Protein AF-A0A384KDN2-F1 (afdb_monomer_lite)

Secondary structure (DSSP, 8-state):
--------------------------TT---HHHHHHHHHHHHHHHHHHHHHTT-------GGGSGGGGG-PPPEEEEETTT--EEEEESS-TTSS-B-TTT--EEE-TTTS-EEE--EEEEEEEEEE-GGG-EEEEEEEE-TTT--EEEEES-SSTT---EEE-TTSEESSGGGSHHHHHHT-

Foldseek 3Di:
DDDDDDDDDDDDDDDDDDDDDDPDDDPPDDDPVNVVVVVVVVVVVVVVVVVVPPDPPDPDDPCNDPCVVVDQDWFWWAFQAQLHTFKIWSDDLVPADADPQQRWRKAQPVVTDMDGDWDWAPDWDWDQGPPRDIAIWTFIAHPPPRHTQFTFRDPDPPGRTTTGHPSGTDRGSCNHPVNVVVVD

Sequence (184 aa):
MDERDQATVVGGTTSFTREEQPEERNKNEVTLLEIKRKVQNEKEAQKDDHKQRKFKIINYTSKDSLVSKVEKDFFLYFCFLCGYNCLISETDVADLPRRTTDGSIIFPFKKIVHKKFHKTKKEHILIRRKEDALEVQFRILCKECGVPIGYVNSLDQDNAFIYYYSYSFVRSQTKSRLFKDISL

Organism: Plasmodium knowlesi (strain H) (NCBI:txid5851)

pLDDT: mean 78.89, std 20.11, range [29.44, 97.31]

InterPro domains:
  IPR029704 STEEP-like [PTHR46355] (52-178)
  IPR057965 STEEP1 domain [PF25809] (70-176)

Structure (mmCIF, N/CA/C/O backbone):
data_AF-A0A384KDN2-F1
#
_entry.id   AF-A0A384KDN2-F1
#
loop_
_atom_site.group_PDB
_atom_site.id
_atom_site.type_symbol
_atom_site.label_atom_id
_atom_site.label_alt_id
_atom_site.label_comp_id
_atom_site.label_asym_id
_atom_site.label_entity_id
_atom_site.label_seq_id
_atom_site.pdbx_PDB_ins_code
_atom_site.Cartn_x
_atom_site.Cartn_y
_atom_site.Cartn_z
_atom_site.occupancy
_atom_site.B_iso_or_equiv
_atom_site.auth_seq_id
_atom_site.auth_comp_id
_atom_site.auth_asym_id
_atom_site.auth_atom_id
_atom_site.pdbx_PDB_model_num
ATOM 1 N N . MET A 1 1 ? 97.135 46.830 -45.486 1.00 38.12 1 MET A N 1
ATOM 2 C CA . MET A 1 1 ? 98.458 46.284 -45.817 1.00 38.12 1 MET A CA 1
ATOM 3 C C . MET A 1 1 ? 98.192 44.922 -46.434 1.00 38.12 1 MET A C 1
ATOM 5 O O . MET A 1 1 ? 97.759 44.042 -45.712 1.00 38.12 1 MET A O 1
ATOM 9 N N . ASP A 1 2 ? 98.206 44.711 -47.740 1.00 36.94 2 ASP A N 1
ATOM 10 C CA . ASP A 1 2 ? 98.669 45.549 -48.839 1.00 36.94 2 ASP A CA 1
ATOM 11 C C . ASP A 1 2 ? 97.872 45.242 -50.104 1.00 36.94 2 ASP A C 1
ATOM 13 O O . ASP A 1 2 ? 97.223 44.202 -50.231 1.00 36.94 2 ASP A O 1
ATOM 17 N N . GLU A 1 3 ? 97.871 46.232 -50.989 1.00 34.00 3 GLU A N 1
ATOM 18 C CA . GLU A 1 3 ? 97.255 46.181 -52.299 1.00 34.00 3 GLU A CA 1
ATOM 19 C C . GLU A 1 3 ? 97.921 45.157 -53.223 1.00 34.00 3 GLU A C 1
ATOM 21 O O . GLU A 1 3 ? 99.105 44.855 -53.117 1.00 34.00 3 GLU A O 1
ATOM 26 N N . ARG A 1 4 ? 97.074 44.657 -54.130 1.00 34.31 4 ARG A N 1
ATOM 27 C CA . ARG A 1 4 ? 97.317 44.294 -55.532 1.00 34.31 4 ARG A CA 1
ATOM 28 C C . ARG A 1 4 ? 98.773 44.338 -56.008 1.00 34.31 4 ARG A C 1
ATOM 30 O O . ARG A 1 4 ? 99.394 45.386 -55.961 1.00 34.31 4 ARG A O 1
ATOM 37 N N . ASP A 1 5 ? 99.153 43.298 -56.748 1.00 36.25 5 ASP A N 1
ATOM 38 C CA . ASP A 1 5 ? 99.688 43.549 -58.084 1.00 36.25 5 ASP A CA 1
ATOM 39 C C . ASP A 1 5 ? 99.223 42.508 -59.105 1.00 36.25 5 ASP A C 1
ATOM 41 O O . ASP A 1 5 ? 99.192 41.299 -58.872 1.00 36.25 5 ASP A O 1
ATOM 45 N N . GLN A 1 6 ? 98.774 43.053 -60.232 1.00 38.91 6 GLN A N 1
ATOM 46 C CA . GLN A 1 6 ? 98.331 42.375 -61.440 1.00 38.91 6 GLN A CA 1
ATOM 47 C C . GLN A 1 6 ? 99.547 42.032 -62.301 1.00 38.91 6 GLN A C 1
ATOM 49 O O . GLN A 1 6 ? 100.425 42.871 -62.457 1.00 38.91 6 GLN A O 1
ATOM 54 N N . ALA A 1 7 ? 99.521 40.892 -62.994 1.00 35.72 7 ALA A N 1
ATOM 55 C CA . ALA A 1 7 ? 100.056 40.827 -64.355 1.00 35.72 7 ALA A CA 1
ATOM 56 C C . ALA A 1 7 ? 99.509 39.609 -65.114 1.00 35.72 7 ALA A C 1
ATOM 58 O O . ALA A 1 7 ? 99.845 38.457 -64.861 1.00 35.72 7 ALA A O 1
ATOM 59 N N . THR A 1 8 ? 98.650 39.933 -66.071 1.00 33.59 8 THR A N 1
ATOM 60 C CA . THR A 1 8 ? 98.191 39.173 -67.238 1.00 33.59 8 THR A CA 1
ATOM 61 C C . THR A 1 8 ? 99.305 38.512 -68.051 1.00 33.59 8 THR A C 1
ATOM 63 O O . THR A 1 8 ? 100.254 39.201 -68.410 1.00 33.59 8 THR A O 1
ATOM 66 N N . VAL A 1 9 ? 99.079 37.275 -68.525 1.00 35.34 9 VAL A N 1
ATOM 67 C CA . VAL A 1 9 ? 99.489 36.827 -69.874 1.00 35.34 9 VAL A CA 1
ATOM 68 C C . VAL A 1 9 ? 98.412 35.913 -70.481 1.00 35.34 9 VAL A C 1
ATOM 70 O O . VAL A 1 9 ? 97.798 35.088 -69.812 1.00 35.34 9 VAL A O 1
ATOM 73 N N . VAL A 1 10 ? 98.183 36.158 -71.767 1.00 34.22 10 VAL A N 1
ATOM 74 C CA . VAL A 1 10 ? 97.164 35.684 -72.708 1.00 34.22 10 VAL A CA 1
ATOM 75 C C . VAL A 1 10 ? 97.439 34.261 -73.216 1.00 34.22 10 VAL A C 1
ATOM 77 O O . VAL A 1 10 ? 98.596 33.890 -73.385 1.00 34.22 10 VAL A O 1
ATOM 80 N N . GLY A 1 11 ? 96.388 33.518 -73.590 1.00 29.75 11 GLY A N 1
ATOM 81 C CA . GLY A 1 11 ? 96.519 32.415 -74.554 1.00 29.75 11 GLY A CA 1
ATOM 82 C C . GLY A 1 11 ? 95.467 31.319 -74.423 1.00 29.75 11 GLY A C 1
ATOM 83 O O . GLY A 1 11 ? 95.708 30.304 -73.779 1.00 29.75 11 GLY A O 1
ATOM 84 N N . GLY A 1 12 ? 94.304 31.509 -75.050 1.00 29.44 12 GLY A N 1
ATOM 85 C CA . GLY A 1 12 ? 93.277 30.475 -75.166 1.00 29.44 12 GLY A CA 1
ATOM 86 C C . GLY A 1 12 ? 93.702 29.339 -76.099 1.00 29.44 12 GLY A C 1
ATOM 87 O O . GLY A 1 12 ? 94.188 29.579 -77.201 1.00 29.44 12 GLY A O 1
ATOM 88 N N . THR A 1 13 ? 93.456 28.102 -75.672 1.00 31.47 13 THR A N 1
ATOM 89 C CA . THR A 1 13 ? 93.309 26.936 -76.551 1.00 31.47 13 THR A CA 1
ATOM 90 C C . THR A 1 13 ? 92.041 26.184 -76.160 1.00 31.47 13 THR A C 1
ATOM 92 O O . THR A 1 13 ? 91.756 25.929 -74.994 1.00 31.47 13 THR A O 1
ATOM 95 N N . THR A 1 14 ? 91.236 25.933 -77.182 1.00 34.34 14 THR A N 1
ATOM 96 C CA . THR A 1 14 ? 89.903 25.336 -77.193 1.00 34.34 14 THR A CA 1
ATOM 97 C C . THR A 1 14 ? 89.920 23.865 -76.777 1.00 34.34 14 THR A C 1
ATOM 99 O O . THR A 1 14 ? 90.594 23.059 -77.419 1.00 34.34 14 THR A O 1
ATOM 102 N N . SER A 1 15 ? 89.107 23.489 -75.789 1.00 37.78 15 SER A N 1
ATOM 103 C CA . SER A 1 15 ? 88.783 22.094 -75.473 1.00 37.78 15 SER A CA 1
ATOM 104 C C . SER A 1 15 ? 87.280 21.837 -75.623 1.00 37.78 15 SER A C 1
ATOM 106 O O . SER A 1 15 ? 86.454 22.272 -74.829 1.00 37.78 15 SER A O 1
ATOM 108 N N . PHE A 1 16 ? 86.967 21.156 -76.727 1.00 34.53 16 PHE A N 1
ATOM 109 C CA . PHE A 1 16 ? 85.902 20.175 -76.939 1.00 34.53 16 PHE A CA 1
ATOM 110 C C . PHE A 1 16 ? 84.797 20.081 -75.873 1.00 34.53 16 PHE A C 1
ATOM 112 O O . PHE A 1 16 ? 84.967 19.466 -74.821 1.00 34.53 16 PHE A O 1
ATOM 119 N N . THR A 1 17 ? 83.611 20.572 -76.228 1.00 38.47 17 THR A N 1
ATOM 120 C CA . THR A 1 17 ? 82.343 20.166 -75.618 1.00 38.47 17 THR A CA 1
ATOM 121 C C . THR A 1 17 ? 82.054 18.711 -75.973 1.00 38.47 17 THR A C 1
ATOM 123 O O . THR A 1 17 ? 81.880 18.377 -77.146 1.00 38.47 17 THR A O 1
ATOM 126 N N . ARG A 1 18 ? 81.995 17.849 -74.958 1.00 41.44 18 ARG A N 1
ATOM 127 C CA . ARG A 1 18 ? 81.452 16.497 -75.066 1.00 41.44 18 ARG A CA 1
ATOM 128 C C . ARG A 1 18 ? 80.112 16.495 -74.339 1.00 41.44 18 ARG A C 1
ATOM 130 O O . ARG A 1 18 ? 80.059 16.681 -73.129 1.00 41.44 18 ARG A O 1
ATOM 137 N N . GLU A 1 19 ? 79.042 16.384 -75.114 1.00 44.50 19 GLU A N 1
ATOM 138 C CA . GLU A 1 19 ? 77.691 16.144 -74.619 1.00 44.50 19 GLU A CA 1
ATOM 139 C C . GLU A 1 19 ? 77.668 14.770 -73.941 1.00 44.50 19 GLU A C 1
ATOM 141 O O . GLU A 1 19 ? 77.875 13.749 -74.599 1.00 44.50 19 GLU A O 1
ATOM 146 N N . GLU A 1 20 ? 77.441 14.739 -72.630 1.00 43.06 20 GLU A N 1
ATOM 147 C CA . GLU A 1 20 ? 77.131 13.507 -71.907 1.00 43.06 20 GLU A CA 1
ATOM 148 C C . GLU A 1 20 ? 75.633 13.477 -71.595 1.00 43.06 20 GLU A C 1
ATOM 150 O O . GLU A 1 20 ? 75.063 14.373 -70.970 1.00 43.06 20 GLU A O 1
ATOM 155 N N . GLN A 1 21 ? 75.000 12.446 -72.146 1.00 36.47 21 GLN A N 1
ATOM 156 C CA . GLN A 1 21 ? 73.581 12.132 -72.081 1.00 36.47 21 GLN A CA 1
ATOM 157 C C . GLN A 1 21 ? 73.149 11.780 -70.643 1.00 36.47 21 GLN A C 1
ATOM 159 O O . GLN A 1 21 ? 73.960 11.288 -69.859 1.00 36.47 21 GLN A O 1
ATOM 164 N N . PRO A 1 22 ? 71.869 11.983 -70.280 1.00 40.56 22 PRO A N 1
ATOM 165 C CA . PRO A 1 22 ? 71.357 11.587 -68.975 1.00 40.56 22 PRO A CA 1
ATOM 166 C C . PRO A 1 22 ? 71.258 10.057 -68.898 1.00 40.56 22 PRO A C 1
ATOM 168 O O . PRO A 1 22 ? 70.410 9.458 -69.556 1.00 40.56 22 PRO A O 1
ATOM 171 N N . GLU A 1 23 ? 72.108 9.424 -68.087 1.00 47.28 23 GLU A N 1
ATOM 172 C CA . GLU A 1 23 ? 71.977 7.998 -67.778 1.00 47.28 23 GLU A CA 1
ATOM 173 C C . GLU A 1 23 ? 70.649 7.731 -67.052 1.00 47.28 23 GLU A C 1
ATOM 175 O O . GLU A 1 23 ? 70.345 8.296 -65.993 1.00 47.28 23 GLU A O 1
ATOM 180 N N . GLU A 1 24 ? 69.835 6.862 -67.650 1.00 50.97 24 GLU A N 1
ATOM 181 C CA . GLU A 1 24 ? 68.593 6.348 -67.089 1.00 50.97 24 GLU A CA 1
ATOM 182 C C . GLU A 1 24 ? 68.863 5.675 -65.736 1.00 50.97 24 GLU A C 1
ATOM 184 O O . GLU A 1 24 ? 69.413 4.577 -65.654 1.00 50.97 24 GLU A O 1
ATOM 189 N N . ARG A 1 25 ? 68.439 6.317 -64.640 1.00 51.22 25 ARG A N 1
ATOM 190 C CA . ARG A 1 25 ? 68.452 5.693 -63.311 1.00 51.22 25 ARG A CA 1
ATOM 191 C C . ARG A 1 25 ? 67.535 4.474 -63.315 1.00 51.22 25 ARG A C 1
ATOM 193 O O . ARG A 1 25 ? 66.309 4.597 -63.363 1.00 51.22 25 ARG A O 1
ATOM 200 N N . ASN A 1 26 ? 68.153 3.304 -63.235 1.00 50.91 26 ASN A N 1
ATOM 201 C CA . ASN A 1 26 ? 67.494 2.017 -63.104 1.00 50.91 26 ASN A CA 1
ATOM 202 C C . ASN A 1 26 ? 66.564 2.046 -61.873 1.00 50.91 26 ASN A C 1
ATOM 204 O O . ASN A 1 26 ? 67.007 2.270 -60.748 1.00 50.91 26 ASN A O 1
ATOM 208 N N . LYS A 1 27 ? 65.253 1.867 -62.076 1.00 55.47 27 LYS A N 1
ATOM 209 C CA . LYS A 1 27 ? 64.190 2.135 -61.079 1.00 55.47 27 LYS A CA 1
ATOM 210 C C . LYS A 1 27 ? 64.169 1.186 -59.864 1.00 55.47 27 LYS A C 1
ATOM 212 O O . LYS A 1 27 ? 63.233 1.252 -59.073 1.00 55.47 27 LYS A O 1
ATOM 217 N N . ASN A 1 28 ? 65.178 0.330 -59.696 1.00 58.69 28 ASN A N 1
ATOM 218 C CA . ASN A 1 28 ? 65.167 -0.778 -58.736 1.00 58.69 28 ASN A CA 1
ATOM 219 C C . ASN A 1 28 ? 66.346 -0.804 -57.746 1.00 58.69 28 ASN A C 1
ATOM 221 O O . ASN A 1 28 ? 66.426 -1.729 -56.938 1.00 58.69 28 ASN A O 1
ATOM 225 N N . GLU A 1 29 ? 67.236 0.188 -57.743 1.00 60.84 29 GLU A N 1
ATOM 226 C CA . GLU A 1 29 ? 68.312 0.258 -56.746 1.00 60.84 29 GLU A CA 1
ATOM 227 C C . GLU A 1 29 ? 67.851 1.023 -55.501 1.00 60.84 29 GLU A C 1
ATOM 229 O O . GLU A 1 29 ? 68.047 2.227 -55.349 1.00 60.84 29 GLU A O 1
ATOM 234 N N . VAL A 1 30 ? 67.197 0.307 -54.587 1.00 68.19 30 VAL A N 1
ATOM 235 C CA . VAL A 1 30 ? 66.926 0.820 -53.239 1.00 68.19 30 VAL A CA 1
ATOM 236 C C . VAL A 1 30 ? 68.223 0.858 -52.436 1.00 68.19 30 VAL A C 1
ATOM 238 O O . VAL A 1 30 ? 68.881 -0.162 -52.230 1.00 68.19 30 VAL A O 1
ATOM 241 N N . THR A 1 31 ? 68.591 2.043 -51.954 1.00 79.69 31 THR A N 1
ATOM 242 C CA . THR A 1 31 ? 69.812 2.214 -51.160 1.00 79.69 31 THR A CA 1
ATOM 243 C C . THR A 1 31 ? 69.696 1.512 -49.801 1.00 79.69 31 THR A C 1
ATOM 245 O O . THR A 1 31 ? 68.623 1.439 -49.195 1.00 79.69 31 THR A O 1
ATOM 248 N N . LEU A 1 32 ? 70.819 1.021 -49.265 1.00 72.50 32 LEU A N 1
ATOM 249 C CA . LEU A 1 32 ? 70.865 0.344 -47.956 1.00 72.50 32 LEU A CA 1
ATOM 250 C C . LEU A 1 32 ? 70.311 1.213 -46.809 1.00 72.50 32 LEU A C 1
ATOM 252 O O . LEU A 1 32 ? 69.723 0.694 -45.857 1.00 72.50 32 LEU A O 1
ATOM 256 N N . LEU A 1 33 ? 70.461 2.538 -46.908 1.00 77.81 33 LEU A N 1
ATOM 257 C CA . LEU A 1 33 ? 69.883 3.496 -45.961 1.00 77.81 33 LEU A CA 1
ATOM 258 C C . LEU A 1 33 ? 68.352 3.523 -46.016 1.00 77.81 33 LEU A C 1
ATOM 260 O O . LEU A 1 33 ? 67.701 3.643 -44.978 1.00 77.81 33 LEU A O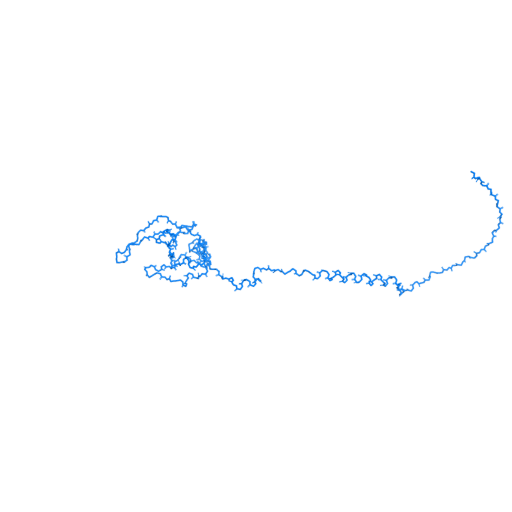 1
ATOM 264 N N . GLU A 1 34 ? 67.775 3.377 -47.202 1.00 81.75 34 GLU A N 1
ATOM 265 C CA .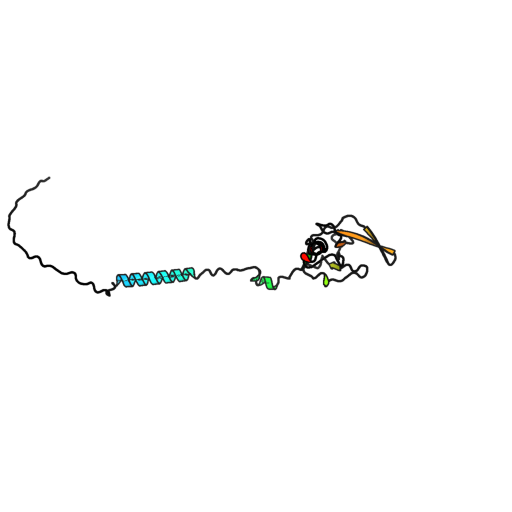 GLU A 1 34 ? 66.333 3.427 -47.423 1.00 81.75 34 GLU A CA 1
ATOM 266 C C . GLU A 1 34 ? 65.644 2.155 -46.927 1.00 81.75 34 GLU A C 1
ATOM 268 O O . GLU A 1 34 ? 64.626 2.230 -46.237 1.00 81.75 34 GLU A O 1
ATOM 273 N N . ILE A 1 35 ? 66.275 0.995 -47.140 1.00 85.50 35 ILE A N 1
ATOM 274 C CA . ILE A 1 35 ? 65.847 -0.283 -46.552 1.00 85.50 35 ILE A CA 1
ATOM 275 C C . ILE A 1 35 ? 65.877 -0.197 -45.021 1.00 85.50 35 ILE A C 1
ATOM 277 O O . ILE A 1 35 ? 64.904 -0.554 -44.356 1.00 85.50 35 ILE A O 1
ATOM 281 N N . LYS A 1 36 ? 66.962 0.333 -44.440 1.00 86.50 36 LYS A N 1
ATOM 282 C CA . LYS A 1 36 ? 67.091 0.467 -42.983 1.00 86.50 36 LYS A CA 1
ATOM 283 C C . LYS A 1 36 ? 66.042 1.414 -42.398 1.00 86.50 36 LYS A C 1
ATOM 285 O O . LYS A 1 36 ? 65.447 1.092 -41.371 1.00 86.50 36 LYS A O 1
ATOM 290 N N . ARG A 1 37 ? 65.772 2.543 -43.063 1.00 87.38 37 ARG A N 1
ATOM 291 C CA . ARG A 1 37 ? 64.730 3.499 -42.658 1.00 87.38 37 ARG A CA 1
ATOM 292 C C . ARG A 1 37 ? 63.335 2.885 -42.749 1.00 87.38 37 ARG A C 1
ATOM 294 O O . ARG A 1 37 ? 62.535 3.068 -41.837 1.00 87.38 37 ARG A O 1
ATOM 301 N N . LYS A 1 38 ? 63.054 2.117 -43.802 1.00 86.00 38 LYS A N 1
ATOM 302 C CA . LYS A 1 38 ? 61.770 1.431 -43.970 1.00 86.00 38 LYS A CA 1
ATOM 303 C C . LYS A 1 38 ? 61.541 0.382 -42.879 1.00 86.00 38 LYS A C 1
ATOM 305 O O . LYS A 1 38 ? 60.497 0.401 -42.238 1.00 86.00 38 LYS A O 1
ATOM 310 N N . VAL A 1 39 ? 62.549 -0.438 -42.578 1.00 89.50 39 VAL A N 1
ATOM 311 C CA . VAL A 1 39 ? 62.491 -1.431 -41.490 1.00 89.50 39 VAL A CA 1
ATOM 312 C C . VAL A 1 39 ? 62.339 -0.766 -40.117 1.00 89.50 39 VAL A C 1
ATOM 314 O O . VAL A 1 39 ? 61.621 -1.278 -39.258 1.00 89.50 39 VAL A O 1
ATOM 317 N N . GLN A 1 40 ? 63.004 0.370 -39.888 1.00 85.25 40 GLN A N 1
ATOM 318 C CA . GLN A 1 40 ? 62.861 1.147 -38.654 1.00 85.25 40 GLN A CA 1
ATOM 319 C C . GLN A 1 40 ? 61.422 1.668 -38.499 1.00 85.25 40 GLN A C 1
ATOM 321 O O . GLN A 1 40 ? 60.798 1.433 -37.465 1.00 85.25 40 GLN A O 1
ATOM 326 N N . ASN A 1 41 ? 60.875 2.284 -39.551 1.00 83.38 41 ASN A N 1
ATOM 327 C CA . ASN A 1 41 ? 59.511 2.808 -39.568 1.00 83.38 41 ASN A CA 1
ATOM 328 C C . ASN A 1 41 ? 58.464 1.698 -39.391 1.00 83.38 41 ASN A C 1
ATOM 330 O O . ASN A 1 41 ? 57.509 1.871 -38.640 1.00 83.38 41 ASN A O 1
ATOM 334 N N . GLU A 1 42 ? 58.645 0.542 -40.033 1.00 81.50 42 GLU A N 1
ATOM 335 C CA . GLU A 1 42 ? 57.752 -0.613 -39.881 1.00 81.50 42 GLU A CA 1
ATOM 336 C C . GLU A 1 42 ? 57.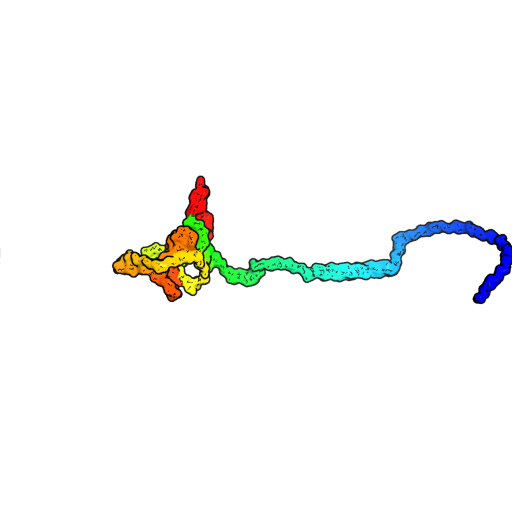776 -1.164 -38.446 1.00 81.50 42 GLU A C 1
ATOM 338 O O . GLU A 1 42 ? 56.727 -1.481 -37.886 1.00 81.50 42 GLU A O 1
ATOM 343 N N . LYS A 1 43 ? 58.951 -1.215 -37.802 1.00 80.88 43 LYS A N 1
ATOM 344 C CA . LYS A 1 43 ? 59.079 -1.624 -36.391 1.00 80.88 43 LYS A CA 1
ATOM 345 C C . LYS A 1 43 ? 58.447 -0.624 -35.424 1.00 80.88 43 LYS A C 1
ATOM 347 O O . LYS A 1 43 ? 57.895 -1.038 -34.405 1.00 80.88 43 LYS A O 1
ATOM 352 N N . GLU A 1 44 ? 58.549 0.673 -35.695 1.00 78.38 44 GLU A N 1
ATOM 353 C CA . GLU A 1 44 ? 57.915 1.716 -34.881 1.00 78.38 44 GLU A CA 1
ATOM 354 C C . GLU A 1 44 ? 56.389 1.703 -35.052 1.00 78.38 44 GLU A C 1
ATOM 356 O O . GLU A 1 44 ? 55.673 1.690 -34.051 1.00 78.38 44 GLU A O 1
ATOM 361 N N . ALA A 1 45 ? 55.891 1.534 -36.282 1.00 75.50 45 ALA A N 1
ATOM 362 C CA . ALA A 1 45 ? 54.465 1.371 -36.566 1.00 75.50 45 ALA A CA 1
ATOM 363 C C . ALA A 1 45 ? 53.869 0.122 -35.888 1.00 75.50 45 ALA A C 1
ATOM 365 O O . ALA A 1 45 ? 52.792 0.189 -35.297 1.00 75.50 45 ALA A O 1
ATOM 366 N N . GLN A 1 46 ? 54.591 -1.006 -35.891 1.00 70.00 46 GLN A N 1
ATOM 367 C CA . GLN A 1 46 ? 54.174 -2.215 -35.169 1.00 70.00 46 GLN A CA 1
ATOM 368 C C . GLN A 1 46 ? 54.111 -2.001 -33.651 1.00 70.00 46 GLN A C 1
ATOM 370 O O . GLN A 1 46 ? 53.211 -2.525 -32.994 1.00 70.00 46 GLN A O 1
ATOM 375 N N . LYS A 1 47 ? 55.041 -1.228 -33.072 1.00 69.88 47 LYS A N 1
ATOM 376 C CA . LYS A 1 47 ? 55.019 -0.893 -31.638 1.00 69.88 47 LYS A CA 1
ATOM 377 C C . LYS A 1 47 ? 53.842 0.011 -31.280 1.00 69.88 47 LYS A C 1
ATOM 379 O O . LYS A 1 47 ? 53.270 -0.170 -30.206 1.00 69.88 47 LYS A O 1
ATOM 384 N N . ASP A 1 48 ? 53.478 0.954 -32.143 1.00 63.25 48 ASP A N 1
ATOM 385 C CA . ASP A 1 48 ? 52.342 1.844 -31.902 1.00 63.25 48 ASP A CA 1
ATOM 386 C C . ASP A 1 48 ? 50.996 1.127 -32.064 1.00 63.25 48 ASP A C 1
ATOM 388 O O . ASP A 1 48 ? 50.123 1.299 -31.212 1.00 63.25 48 ASP A O 1
ATOM 392 N N . ASP A 1 49 ? 50.862 0.212 -33.029 1.00 61.00 49 ASP A N 1
ATOM 393 C CA . ASP A 1 49 ? 49.686 -0.664 -33.133 1.00 61.00 49 ASP A CA 1
ATOM 394 C C . ASP A 1 49 ? 49.539 -1.556 -31.880 1.00 61.00 49 ASP A C 1
ATOM 396 O O . ASP A 1 49 ? 48.456 -1.714 -31.311 1.00 61.00 49 ASP A O 1
ATOM 400 N N . HIS A 1 50 ? 50.656 -2.057 -31.340 1.00 60.66 50 HIS A N 1
ATOM 401 C CA . HIS A 1 50 ? 50.653 -2.849 -30.107 1.00 60.66 50 HIS A CA 1
ATOM 402 C C . HIS A 1 50 ? 50.312 -2.036 -28.840 1.00 60.66 50 HIS A C 1
ATOM 404 O O . HIS A 1 50 ? 49.813 -2.611 -27.866 1.00 60.66 50 HIS A O 1
ATOM 410 N N . LYS A 1 51 ? 50.562 -0.715 -28.836 1.00 62.00 51 LYS A N 1
ATOM 411 C CA . LYS A 1 51 ? 50.131 0.209 -27.767 1.00 62.00 51 LYS A CA 1
ATOM 412 C C . LYS A 1 51 ? 48.646 0.558 -27.889 1.00 62.00 51 LYS A C 1
ATOM 414 O O . LYS A 1 51 ? 47.967 0.628 -26.867 1.00 62.00 51 LYS A O 1
ATOM 419 N N . GLN A 1 52 ? 48.130 0.727 -29.109 1.00 60.22 52 GLN A N 1
ATOM 420 C CA . GLN A 1 52 ? 46.713 1.028 -29.350 1.00 60.22 52 GLN A CA 1
ATOM 421 C C . GLN A 1 52 ? 45.789 -0.143 -28.973 1.00 60.22 52 GLN A C 1
ATOM 423 O O . GLN A 1 52 ? 44.672 0.073 -28.508 1.00 60.22 52 GLN A O 1
ATOM 428 N N . ARG A 1 53 ? 46.271 -1.392 -29.041 1.00 61.03 53 ARG A N 1
ATOM 429 C CA . ARG A 1 53 ? 45.515 -2.599 -28.642 1.00 61.03 53 ARG A CA 1
ATOM 430 C C . ARG A 1 53 ? 45.263 -2.758 -27.131 1.00 61.03 53 ARG A C 1
ATOM 432 O O . ARG A 1 53 ? 44.740 -3.794 -26.721 1.00 61.03 53 ARG A O 1
ATOM 439 N N . LYS A 1 54 ? 45.626 -1.791 -26.278 1.00 64.94 54 LYS A N 1
ATOM 440 C CA . LYS A 1 54 ? 45.679 -1.993 -24.817 1.00 64.94 54 LYS A CA 1
ATOM 441 C C . LYS A 1 54 ? 44.635 -1.280 -23.958 1.00 64.94 54 LYS A C 1
ATOM 443 O O . LYS A 1 54 ? 44.795 -1.274 -22.744 1.00 64.94 54 LYS A O 1
ATOM 448 N N . PHE A 1 55 ? 43.530 -0.801 -24.527 1.00 62.31 55 PHE A N 1
ATOM 449 C CA . PHE A 1 55 ? 42.331 -0.492 -23.736 1.00 62.31 55 PHE A CA 1
ATOM 450 C C . PHE A 1 55 ? 41.078 -0.975 -24.462 1.00 62.31 55 PHE A C 1
ATOM 452 O O . PHE A 1 55 ? 40.432 -0.239 -25.202 1.00 62.31 55 PHE A O 1
ATOM 459 N N . LYS A 1 56 ? 40.712 -2.242 -24.239 1.00 69.94 56 LYS A N 1
ATOM 460 C CA . LYS A 1 56 ? 39.355 -2.703 -24.532 1.00 69.94 56 LYS A CA 1
ATOM 461 C C . LYS A 1 56 ? 38.447 -2.059 -23.488 1.00 69.94 56 LYS A C 1
ATOM 463 O O . LYS A 1 56 ? 38.353 -2.563 -22.373 1.00 69.94 56 LYS A O 1
ATOM 468 N N . ILE A 1 57 ? 37.837 -0.923 -23.821 1.00 73.50 57 ILE A N 1
ATOM 469 C CA . ILE A 1 57 ? 36.799 -0.323 -22.980 1.00 73.50 57 ILE A CA 1
ATOM 470 C C . ILE A 1 57 ? 35.620 -1.294 -23.005 1.00 73.50 57 ILE A C 1
ATOM 472 O O . ILE A 1 57 ? 34.913 -1.426 -24.002 1.00 73.50 57 ILE A O 1
ATOM 476 N N . ILE A 1 58 ? 35.482 -2.055 -21.926 1.00 72.56 58 ILE A N 1
ATOM 477 C CA . ILE A 1 58 ? 34.351 -2.945 -21.710 1.00 72.56 58 ILE A CA 1
ATOM 478 C C . ILE A 1 58 ? 33.261 -2.071 -21.096 1.00 72.56 58 ILE A C 1
ATOM 480 O O . ILE A 1 58 ? 33.494 -1.450 -20.059 1.00 72.56 58 ILE A O 1
ATOM 484 N N . ASN A 1 59 ? 32.093 -1.998 -21.734 1.00 75.44 59 ASN A N 1
ATOM 485 C CA . ASN A 1 59 ? 30.927 -1.335 -21.156 1.00 75.44 59 ASN A CA 1
ATOM 486 C C . ASN A 1 59 ? 30.412 -2.187 -19.995 1.00 75.44 59 ASN A C 1
ATOM 488 O O . ASN A 1 59 ? 29.495 -2.975 -20.173 1.00 75.44 59 ASN A O 1
ATOM 492 N N . TYR A 1 60 ? 31.048 -2.071 -18.833 1.00 75.62 60 TYR A N 1
ATOM 493 C CA . TYR A 1 60 ? 30.622 -2.759 -17.627 1.00 75.62 60 TYR A CA 1
ATOM 494 C C . TYR A 1 60 ? 29.402 -2.033 -17.065 1.00 75.62 60 TYR A C 1
ATOM 496 O O . TYR A 1 60 ? 29.519 -0.968 -16.455 1.00 75.62 60 TYR A O 1
ATOM 504 N N . THR A 1 61 ? 28.217 -2.580 -17.325 1.00 76.44 61 THR A N 1
ATOM 505 C CA . THR A 1 61 ? 26.982 -2.123 -16.684 1.00 76.44 61 THR A CA 1
ATOM 506 C C . THR A 1 61 ? 26.729 -2.934 -15.415 1.00 76.44 61 THR A C 1
ATOM 508 O O . THR A 1 61 ? 27.279 -4.020 -15.241 1.00 76.44 61 THR A O 1
ATOM 511 N N . SER A 1 62 ? 25.888 -2.426 -14.511 1.00 68.12 62 SER A N 1
ATOM 512 C CA . SER A 1 62 ? 25.488 -3.142 -13.294 1.00 68.12 62 SER A CA 1
ATOM 513 C C . SER A 1 62 ? 25.029 -4.571 -13.596 1.00 68.12 62 SER A C 1
ATOM 515 O O . SER A 1 62 ? 25.437 -5.477 -12.882 1.00 68.12 62 SER A O 1
ATOM 517 N N . LYS A 1 63 ? 24.332 -4.801 -14.720 1.00 68.00 63 LYS A N 1
ATOM 518 C CA . LYS A 1 63 ? 23.907 -6.141 -15.174 1.00 68.00 63 LYS A CA 1
ATOM 519 C C . LYS A 1 63 ? 25.049 -7.142 -15.409 1.00 68.00 63 LYS A C 1
ATOM 521 O O . LYS A 1 63 ? 24.815 -8.340 -15.285 1.00 68.00 63 LYS A O 1
ATOM 526 N N . ASP A 1 64 ? 26.250 -6.674 -15.753 1.00 69.25 64 ASP A N 1
ATOM 527 C CA . ASP A 1 64 ? 27.419 -7.529 -16.019 1.00 69.25 64 ASP A CA 1
ATOM 528 C C . ASP A 1 64 ? 28.187 -7.881 -14.740 1.00 69.25 64 ASP A C 1
ATOM 530 O O . ASP A 1 64 ? 29.150 -8.655 -14.764 1.00 69.25 64 ASP A O 1
ATOM 534 N N . SER A 1 65 ? 27.776 -7.313 -13.606 1.00 70.81 65 SER A N 1
ATOM 535 C CA . SER A 1 65 ? 28.408 -7.596 -12.334 1.00 70.81 65 SER A CA 1
ATOM 536 C C . SER A 1 65 ? 28.029 -8.984 -11.829 1.00 70.81 65 SER A C 1
ATOM 538 O O . SER A 1 65 ? 26.866 -9.381 -11.807 1.00 70.81 65 SER A O 1
ATOM 540 N N . LEU A 1 66 ? 29.019 -9.738 -11.346 1.00 65.56 66 LEU A N 1
ATOM 541 C CA . LEU A 1 66 ? 28.769 -11.003 -10.641 1.00 65.56 66 LEU A CA 1
ATOM 542 C C . LEU A 1 66 ? 27.921 -10.798 -9.368 1.00 65.56 66 LEU A C 1
ATOM 544 O O . LEU A 1 66 ? 27.331 -11.752 -8.866 1.00 65.56 66 LEU A O 1
ATOM 548 N N . VAL A 1 67 ? 27.831 -9.551 -8.893 1.00 59.25 67 VAL A N 1
ATOM 549 C CA . VAL A 1 67 ? 26.959 -9.100 -7.802 1.00 59.25 67 VAL A CA 1
ATOM 550 C C . VAL A 1 67 ? 25.478 -9.160 -8.204 1.00 59.25 67 VAL A C 1
ATOM 552 O O . VAL A 1 67 ? 24.656 -9.540 -7.373 1.00 59.25 67 VAL A O 1
ATOM 555 N N . SER A 1 68 ? 25.128 -8.924 -9.475 1.00 54.34 68 SER A N 1
ATOM 556 C CA . SER A 1 68 ? 23.737 -9.001 -9.955 1.00 54.34 68 SER A CA 1
ATOM 557 C C . SER A 1 68 ? 23.109 -10.389 -9.869 1.00 54.34 68 SER A C 1
ATOM 559 O O . SER A 1 68 ? 21.891 -10.498 -9.822 1.00 54.34 68 SER A O 1
ATOM 561 N N . LYS A 1 69 ? 23.894 -11.470 -9.752 1.00 55.16 69 LYS A N 1
ATOM 562 C CA . LYS A 1 69 ? 23.329 -12.809 -9.479 1.00 55.16 69 LYS A CA 1
ATOM 563 C C . LYS A 1 69 ? 22.703 -12.929 -8.081 1.00 55.16 69 LYS A C 1
ATOM 565 O O . LYS A 1 69 ? 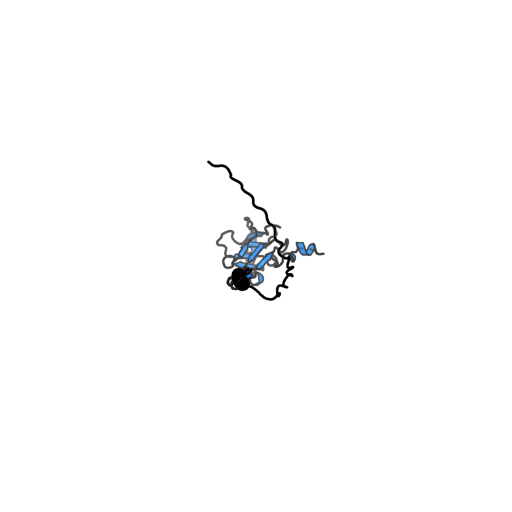21.988 -13.892 -7.825 1.00 55.16 69 LYS A O 1
ATOM 570 N N . VAL A 1 70 ? 22.984 -11.978 -7.188 1.00 60.53 70 VAL A N 1
ATOM 571 C CA . VAL A 1 70 ? 22.447 -11.899 -5.819 1.00 60.53 70 VAL A CA 1
ATOM 572 C C . VAL A 1 70 ? 21.422 -10.762 -5.684 1.00 60.53 70 VAL A C 1
ATOM 574 O O . VAL A 1 70 ? 20.767 -10.641 -4.649 1.00 60.53 70 VAL A O 1
ATOM 577 N N . GLU A 1 71 ? 21.246 -9.930 -6.716 1.00 64.62 71 GLU A N 1
ATOM 578 C CA . GLU A 1 71 ? 20.244 -8.866 -6.705 1.00 64.62 71 GLU A CA 1
ATOM 579 C C . GLU A 1 71 ? 18.849 -9.495 -6.731 1.00 64.62 71 GLU A C 1
ATOM 581 O O . GLU A 1 71 ? 18.416 -10.084 -7.718 1.00 64.62 71 GLU A O 1
ATOM 586 N N . LYS A 1 72 ? 18.154 -9.414 -5.594 1.00 71.00 72 LYS A N 1
ATOM 587 C CA . LYS A 1 72 ? 16.757 -9.823 -5.497 1.00 71.00 72 LYS A CA 1
ATOM 588 C C . LYS A 1 72 ? 15.893 -8.795 -6.213 1.00 71.00 72 LYS A C 1
ATOM 590 O O . LYS A 1 72 ? 15.975 -7.600 -5.919 1.00 71.00 72 LYS A O 1
ATOM 595 N N . ASP A 1 73 ? 15.052 -9.273 -7.119 1.00 83.19 73 ASP A N 1
ATOM 596 C CA . ASP A 1 73 ? 14.078 -8.431 -7.797 1.00 83.19 73 ASP A CA 1
ATOM 597 C C . ASP A 1 73 ? 13.092 -7.841 -6.786 1.00 83.19 73 ASP A C 1
ATOM 599 O O . ASP A 1 73 ? 12.521 -8.539 -5.948 1.00 83.19 73 ASP A O 1
ATOM 603 N N . PHE A 1 74 ? 12.877 -6.529 -6.876 1.00 91.50 74 PHE A N 1
ATOM 604 C CA . PHE A 1 74 ? 11.881 -5.842 -6.069 1.00 91.50 74 PHE A CA 1
ATOM 605 C C . PHE A 1 74 ? 10.568 -5.706 -6.830 1.00 91.50 74 PHE A C 1
ATOM 607 O O . PHE A 1 74 ? 10.508 -5.331 -8.003 1.00 91.50 74 PHE A O 1
ATOM 614 N N . PHE A 1 75 ? 9.479 -5.913 -6.112 1.00 94.50 75 PHE A N 1
ATOM 615 C CA . PHE A 1 75 ? 8.134 -5.703 -6.595 1.00 94.50 75 PHE A CA 1
ATOM 616 C C . PHE A 1 75 ? 7.684 -4.268 -6.339 1.00 94.50 75 PHE A C 1
ATOM 618 O O . PHE A 1 75 ? 7.633 -3.796 -5.202 1.00 94.50 75 PHE A O 1
ATOM 625 N N . LEU A 1 76 ? 7.332 -3.571 -7.421 1.00 95.81 76 LEU A N 1
ATOM 626 C CA . LEU A 1 76 ? 6.726 -2.246 -7.371 1.00 95.81 76 LEU A CA 1
ATOM 627 C C . LEU A 1 76 ? 5.200 -2.363 -7.323 1.00 95.81 76 LEU A C 1
ATOM 629 O O . LEU A 1 76 ? 4.596 -3.121 -8.090 1.00 95.81 76 LEU A O 1
ATOM 633 N N . TYR A 1 77 ? 4.595 -1.570 -6.442 1.00 96.94 77 TYR A N 1
ATOM 634 C CA . TYR A 1 77 ? 3.155 -1.494 -6.244 1.00 96.94 77 TYR A CA 1
ATOM 635 C C . TYR A 1 77 ? 2.665 -0.052 -6.329 1.00 96.94 77 TYR A C 1
ATOM 637 O O . TYR A 1 77 ? 3.103 0.843 -5.597 1.00 96.94 77 TYR A O 1
ATOM 645 N N . PHE A 1 78 ? 1.688 0.149 -7.203 1.00 97.19 78 PHE A N 1
ATOM 646 C CA . PHE A 1 78 ? 1.051 1.431 -7.448 1.00 97.19 78 PHE A CA 1
ATOM 647 C C . PHE A 1 78 ? -0.339 1.469 -6.819 1.00 97.19 78 PHE A C 1
ATOM 649 O O . PHE A 1 78 ? -1.001 0.442 -6.686 1.00 97.19 78 PHE A O 1
ATOM 656 N N . CYS A 1 79 ? -0.794 2.660 -6.449 1.00 97.00 79 CYS A N 1
ATOM 657 C CA . CYS A 1 79 ? -2.144 2.904 -5.965 1.00 97.00 79 CYS A CA 1
ATOM 658 C C . CYS A 1 79 ? -3.173 2.462 -7.009 1.00 97.00 79 CYS A C 1
ATOM 660 O O . CYS A 1 79 ? -3.094 2.866 -8.171 1.00 97.00 79 CYS A O 1
ATOM 662 N N . PHE A 1 80 ? -4.177 1.696 -6.584 1.00 96.00 80 PHE A N 1
ATOM 663 C CA . PHE A 1 80 ? -5.232 1.216 -7.479 1.00 96.00 80 PHE A CA 1
ATOM 664 C C . PHE A 1 80 ? -6.053 2.335 -8.127 1.00 96.00 80 PHE A C 1
ATOM 666 O O . PHE A 1 80 ? -6.636 2.111 -9.183 1.00 96.00 80 PHE A O 1
ATOM 673 N N . LEU A 1 81 ? -6.127 3.513 -7.498 1.00 95.44 81 LEU A N 1
ATOM 674 C CA . LEU A 1 81 ? -6.917 4.637 -7.988 1.00 95.44 81 LEU A CA 1
ATOM 675 C C . LEU A 1 81 ? -6.085 5.531 -8.910 1.00 95.44 81 LEU A C 1
ATOM 677 O O . LEU A 1 81 ? -6.336 5.549 -10.107 1.00 95.44 81 LEU A O 1
ATOM 681 N N . CYS A 1 82 ? -5.076 6.227 -8.375 1.00 95.06 82 CYS A N 1
ATOM 682 C CA . CYS A 1 82 ? -4.307 7.233 -9.121 1.00 95.06 82 CYS A CA 1
ATOM 683 C C . CYS A 1 82 ? -3.018 6.715 -9.780 1.00 95.06 82 CYS A C 1
ATOM 685 O O . CYS A 1 82 ? -2.373 7.449 -10.518 1.00 95.06 82 CYS A O 1
ATOM 687 N N . GLY A 1 83 ? -2.586 5.482 -9.494 1.00 95.00 83 GLY A N 1
ATOM 688 C CA . GLY A 1 83 ? -1.336 4.934 -10.033 1.00 95.00 83 GLY A CA 1
ATOM 689 C C . GLY A 1 83 ? -0.046 5.473 -9.396 1.00 95.00 83 GLY A C 1
ATOM 690 O O . GLY A 1 83 ? 1.033 5.202 -9.908 1.00 95.00 83 GLY A O 1
ATOM 691 N N . TYR A 1 84 ? -0.107 6.204 -8.279 1.00 96.56 84 TYR A N 1
ATOM 692 C CA . TYR A 1 84 ? 1.096 6.629 -7.549 1.00 96.56 84 TYR A CA 1
ATOM 693 C C . TYR A 1 84 ? 1.836 5.446 -6.909 1.00 96.56 84 TYR A C 1
ATOM 695 O O . TYR A 1 84 ? 1.195 4.573 -6.323 1.00 96.56 84 TYR A O 1
ATOM 703 N N . ASN A 1 85 ? 3.171 5.427 -6.948 1.00 96.50 85 ASN A N 1
ATOM 704 C CA . ASN A 1 85 ? 3.966 4.386 -6.287 1.00 96.50 85 ASN A CA 1
ATOM 705 C C . ASN A 1 85 ? 3.765 4.452 -4.765 1.00 96.50 85 ASN A C 1
ATOM 707 O O . ASN A 1 85 ? 4.060 5.467 -4.144 1.00 96.50 85 ASN A O 1
ATOM 711 N N . CYS A 1 86 ? 3.245 3.382 -4.168 1.00 96.25 86 CYS A N 1
ATOM 712 C CA . CYS A 1 86 ? 2.907 3.348 -2.745 1.00 96.25 86 CYS A CA 1
ATOM 713 C C . CYS A 1 86 ? 3.806 2.411 -1.932 1.00 96.25 86 CYS A C 1
ATOM 715 O O . CYS A 1 86 ? 4.036 2.671 -0.745 1.00 96.25 86 CYS A O 1
ATOM 717 N N . LEU A 1 87 ? 4.306 1.339 -2.547 1.00 96.44 87 LEU A N 1
ATOM 718 C CA . LEU A 1 87 ? 5.106 0.318 -1.883 1.00 96.44 87 LEU A CA 1
ATOM 719 C C . LEU A 1 87 ? 6.098 -0.300 -2.872 1.00 96.44 87 LEU A C 1
ATOM 721 O O . LEU A 1 87 ? 5.742 -0.667 -3.989 1.00 96.44 87 LEU A O 1
ATOM 725 N N . ILE A 1 88 ? 7.337 -0.454 -2.421 1.00 96.12 88 ILE A N 1
ATOM 726 C CA . ILE A 1 88 ? 8.338 -1.319 -3.042 1.00 96.12 88 ILE A CA 1
ATOM 727 C C . ILE A 1 88 ? 8.671 -2.396 -2.018 1.00 96.12 88 ILE A C 1
ATOM 729 O O . ILE A 1 88 ? 8.937 -2.064 -0.861 1.00 96.12 88 ILE A O 1
ATOM 733 N N . SER A 1 89 ? 8.632 -3.663 -2.410 1.00 95.00 89 SER A N 1
ATOM 734 C CA . SER A 1 89 ? 8.879 -4.786 -1.505 1.00 95.00 89 SER A CA 1
ATOM 735 C C . SER A 1 89 ? 9.675 -5.886 -2.186 1.00 95.00 89 SER A C 1
ATOM 737 O O . SER A 1 89 ? 9.532 -6.102 -3.380 1.00 95.00 89 SER A O 1
ATOM 739 N N . GLU A 1 90 ? 10.514 -6.574 -1.422 1.00 93.19 90 GLU A N 1
ATOM 740 C CA . GLU A 1 90 ? 11.235 -7.770 -1.871 1.00 93.19 90 GLU A CA 1
ATOM 741 C C . GLU A 1 90 ? 10.307 -8.982 -2.093 1.00 93.19 90 GLU A C 1
ATOM 743 O O . GLU A 1 90 ? 10.616 -9.865 -2.882 1.00 93.19 90 GLU A O 1
ATOM 748 N N . THR A 1 91 ? 9.161 -9.042 -1.409 1.00 92.62 91 THR A N 1
ATOM 749 C CA . THR A 1 91 ? 8.226 -10.181 -1.462 1.00 92.62 91 THR A CA 1
ATOM 750 C C . THR A 1 91 ? 6.932 -9.786 -2.159 1.00 92.62 91 THR A C 1
ATOM 752 O O . THR A 1 91 ? 6.471 -8.651 -1.998 1.00 92.62 91 THR A O 1
ATOM 755 N N . ASP A 1 92 ? 6.330 -10.708 -2.921 1.00 93.50 92 ASP A N 1
ATOM 756 C CA . ASP A 1 92 ? 5.043 -10.424 -3.544 1.00 93.50 92 ASP A CA 1
ATOM 757 C C . ASP A 1 92 ? 3.953 -10.360 -2.467 1.00 93.50 92 ASP A C 1
ATOM 759 O O . ASP A 1 92 ? 3.748 -11.277 -1.675 1.00 93.50 92 ASP A O 1
ATOM 763 N N . VAL A 1 93 ? 3.229 -9.248 -2.445 1.00 92.69 93 VAL A N 1
ATOM 764 C CA . VAL A 1 93 ? 2.085 -9.000 -1.570 1.00 92.69 93 VAL A CA 1
ATOM 765 C C . VAL A 1 93 ? 0.962 -10.028 -1.799 1.00 92.69 93 VAL A C 1
ATOM 767 O O . VAL A 1 93 ? 0.155 -10.249 -0.899 1.00 92.69 93 VAL A O 1
ATOM 770 N N . ALA A 1 94 ? 0.903 -10.676 -2.968 1.00 91.00 94 ALA A N 1
ATOM 771 C CA . ALA A 1 94 ? -0.043 -11.758 -3.242 1.00 91.00 94 ALA A CA 1
ATOM 772 C C . ALA A 1 94 ? 0.224 -13.033 -2.420 1.00 91.00 94 ALA A C 1
ATOM 774 O O . ALA A 1 94 ? -0.741 -13.704 -2.048 1.00 91.00 94 ALA A O 1
ATOM 775 N N . ASP A 1 95 ? 1.490 -13.313 -2.096 1.00 92.88 95 ASP A N 1
ATOM 776 C CA . ASP A 1 95 ? 1.923 -14.516 -1.368 1.00 92.88 95 ASP A CA 1
ATOM 777 C C . ASP A 1 95 ? 1.829 -14.349 0.156 1.00 92.88 95 ASP A C 1
ATOM 779 O O . ASP A 1 95 ? 2.001 -15.296 0.926 1.00 92.88 95 ASP A O 1
ATOM 783 N N . LEU A 1 96 ? 1.561 -13.126 0.616 1.00 94.62 96 LEU A N 1
ATOM 784 C CA . LEU A 1 96 ? 1.456 -12.817 2.033 1.00 94.62 96 LEU A CA 1
ATOM 785 C C . LEU A 1 96 ? 0.135 -13.318 2.633 1.00 94.62 96 LEU A C 1
ATOM 787 O O . LEU A 1 96 ? -0.911 -13.309 1.972 1.00 94.62 96 LEU A O 1
ATOM 791 N N . PRO A 1 97 ? 0.146 -13.699 3.925 1.00 95.62 97 PRO A N 1
ATOM 792 C CA . PRO A 1 97 ? -1.058 -14.150 4.599 1.00 95.62 97 PRO A CA 1
ATOM 793 C C . PRO A 1 97 ? -2.112 -13.042 4.635 1.00 95.62 97 PRO A C 1
ATOM 795 O O . PRO A 1 97 ? -1.814 -11.853 4.781 1.00 95.62 97 PRO A O 1
ATOM 798 N N . ARG A 1 98 ? -3.376 -13.447 4.535 1.00 95.75 98 ARG A N 1
ATOM 799 C CA . ARG A 1 98 ? -4.529 -12.551 4.623 1.00 95.75 98 ARG A CA 1
ATOM 800 C C . ARG A 1 98 ? -5.238 -12.751 5.947 1.00 95.75 98 ARG A C 1
ATOM 802 O O . ARG A 1 98 ? -5.411 -13.872 6.419 1.00 95.75 98 ARG A O 1
ATOM 809 N N . ARG A 1 99 ? -5.670 -11.649 6.543 1.00 92.44 99 ARG A N 1
ATOM 810 C CA . ARG A 1 99 ? -6.433 -11.647 7.783 1.00 92.44 99 ARG A CA 1
ATOM 811 C C . ARG A 1 99 ? -7.846 -12.165 7.518 1.00 92.44 99 ARG A C 1
ATOM 813 O O . ARG A 1 99 ? -8.521 -11.707 6.600 1.00 92.44 99 ARG A O 1
ATOM 820 N N . THR A 1 100 ? -8.316 -13.084 8.354 1.00 89.69 100 THR A N 1
ATOM 821 C CA . THR A 1 100 ? -9.632 -13.735 8.216 1.00 89.69 100 THR A CA 1
ATOM 822 C C . THR A 1 100 ? -10.813 -12.787 8.431 1.00 89.69 100 THR A C 1
ATOM 824 O O . THR A 1 100 ? -11.886 -13.006 7.880 1.00 89.69 100 THR A O 1
ATOM 827 N N . THR A 1 101 ? -10.635 -11.722 9.215 1.00 87.50 101 THR A N 1
ATOM 828 C CA . THR A 1 101 ? -11.726 -10.815 9.603 1.00 87.50 101 THR A CA 1
ATOM 829 C C .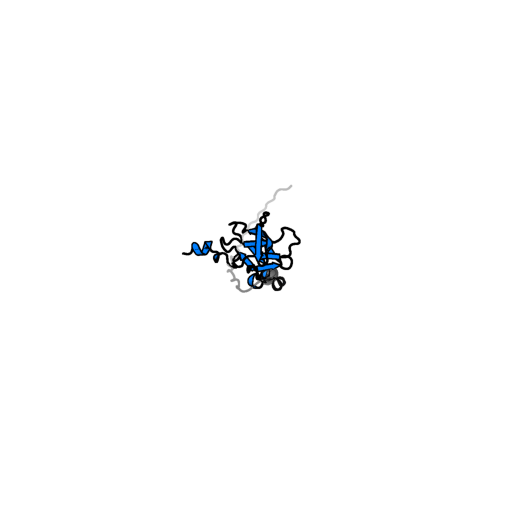 THR A 1 101 ? -12.197 -9.890 8.485 1.00 87.50 101 THR A C 1
ATOM 831 O O . THR A 1 101 ? -13.375 -9.555 8.428 1.00 87.50 101 THR A O 1
ATOM 834 N N . ASP A 1 102 ? -11.279 -9.412 7.646 1.00 88.69 102 ASP A N 1
ATOM 835 C CA . ASP A 1 102 ? -11.531 -8.370 6.641 1.00 88.69 102 ASP A CA 1
ATOM 836 C C . ASP A 1 102 ? -10.806 -8.616 5.308 1.00 88.69 102 ASP A C 1
ATOM 838 O O . ASP A 1 102 ? -10.906 -7.799 4.396 1.00 88.69 102 ASP A O 1
ATOM 842 N N . GLY A 1 103 ? -10.067 -9.722 5.175 1.00 91.94 103 GLY A N 1
ATOM 843 C CA . GLY A 1 103 ? -9.320 -10.055 3.961 1.00 91.94 103 GLY A CA 1
ATOM 844 C C . GLY A 1 103 ? -8.112 -9.152 3.700 1.00 91.94 103 GLY A C 1
ATOM 845 O O . GLY A 1 103 ? -7.534 -9.213 2.608 1.00 91.94 103 GLY A O 1
ATOM 846 N N . SER A 1 104 ? -7.732 -8.317 4.674 1.00 95.44 104 SER A N 1
ATOM 847 C CA . SER A 1 104 ? -6.570 -7.438 4.573 1.00 95.44 104 SER A CA 1
ATOM 848 C C . SER A 1 104 ? -5.284 -8.258 4.524 1.00 95.44 104 SER A C 1
ATOM 850 O O . SER A 1 104 ? -5.119 -9.244 5.238 1.00 95.44 104 SER A O 1
ATOM 852 N N . ILE A 1 105 ? -4.361 -7.842 3.673 1.00 96.75 105 ILE A N 1
ATOM 853 C CA . ILE A 1 105 ? -3.059 -8.462 3.482 1.00 96.75 105 ILE A CA 1
ATOM 854 C C . ILE A 1 105 ? -2.163 -8.062 4.648 1.00 96.75 105 ILE A C 1
ATOM 856 O O . ILE A 1 105 ? -1.988 -6.872 4.925 1.00 96.75 105 ILE A O 1
ATOM 860 N N . ILE A 1 106 ? -1.614 -9.057 5.338 1.00 96.25 106 ILE A N 1
ATOM 861 C CA . ILE A 1 106 ? -0.761 -8.868 6.506 1.00 96.25 106 ILE A CA 1
ATOM 862 C C . ILE A 1 106 ? 0.671 -8.683 6.012 1.00 96.25 106 ILE A C 1
ATOM 864 O O . ILE A 1 106 ? 1.311 -9.623 5.549 1.00 96.25 106 ILE A O 1
ATOM 868 N N . PHE A 1 107 ? 1.181 -7.461 6.122 1.00 95.88 107 PHE A N 1
ATOM 869 C CA . PHE A 1 107 ? 2.517 -7.092 5.677 1.00 95.88 107 PHE A CA 1
ATOM 870 C C . PHE A 1 107 ? 3.489 -6.988 6.867 1.00 95.88 107 PHE A C 1
ATOM 872 O O . PHE A 1 107 ? 3.427 -6.011 7.627 1.00 95.88 107 PHE A O 1
ATOM 879 N N . PRO A 1 108 ? 4.397 -7.968 7.060 1.00 94.12 108 PRO A N 1
ATOM 880 C CA . PRO A 1 108 ? 5.364 -7.970 8.156 1.00 94.12 108 PRO A CA 1
ATOM 881 C C . PRO A 1 108 ? 6.560 -7.068 7.833 1.00 94.12 108 PRO A C 1
ATOM 883 O O . PRO A 1 108 ? 7.638 -7.525 7.449 1.00 94.12 108 PRO A O 1
ATOM 886 N N . PHE A 1 109 ? 6.381 -5.760 8.009 1.00 90.19 109 PHE A N 1
ATOM 887 C CA . PHE A 1 109 ? 7.357 -4.761 7.568 1.00 90.19 109 PHE A CA 1
ATOM 888 C C . PHE A 1 109 ? 8.726 -4.869 8.264 1.00 90.19 109 PHE A C 1
ATOM 890 O O . PHE A 1 109 ? 9.719 -4.409 7.716 1.00 90.19 109 PHE A O 1
ATOM 897 N N . LYS A 1 110 ? 8.810 -5.485 9.451 1.00 90.00 110 LYS A N 1
ATOM 898 C CA . LYS A 1 110 ? 10.091 -5.722 10.145 1.00 90.00 110 LYS A CA 1
ATOM 899 C C . LYS A 1 110 ? 10.911 -6.870 9.547 1.00 90.00 110 LYS A C 1
ATOM 901 O O . LYS A 1 110 ? 12.118 -6.908 9.746 1.00 90.00 110 LYS A O 1
ATOM 906 N N . LYS A 1 111 ? 10.265 -7.816 8.855 1.00 91.44 111 LYS A N 1
ATOM 907 C CA . LYS A 1 111 ? 10.914 -9.019 8.303 1.00 91.44 111 LYS A CA 1
ATOM 908 C C . LYS A 1 111 ? 11.288 -8.876 6.828 1.00 91.44 111 LYS A C 1
ATOM 910 O O . LYS A 1 111 ? 12.163 -9.592 6.362 1.00 91.44 111 LYS A O 1
ATOM 915 N N . ILE A 1 112 ? 10.605 -7.991 6.105 1.00 91.62 112 ILE A N 1
ATOM 916 C CA . ILE A 1 112 ? 10.738 -7.832 4.654 1.00 91.62 112 ILE A CA 1
ATOM 917 C C . ILE A 1 112 ? 11.464 -6.523 4.348 1.00 91.62 112 ILE A C 1
ATOM 919 O O . ILE A 1 112 ? 11.100 -5.473 4.887 1.00 91.62 112 ILE A O 1
ATOM 923 N N . VAL A 1 113 ? 12.441 -6.550 3.436 1.00 92.75 113 VAL A N 1
ATOM 924 C CA . VAL A 1 113 ? 13.059 -5.323 2.919 1.00 92.75 113 VAL A CA 1
ATOM 925 C C . VAL A 1 113 ? 12.050 -4.590 2.039 1.00 92.75 113 VAL A C 1
ATOM 927 O O . VAL A 1 113 ? 11.472 -5.147 1.101 1.00 92.75 113 VAL A O 1
ATOM 930 N N . HIS A 1 114 ? 11.783 -3.330 2.370 1.00 94.06 114 HIS A N 1
ATOM 931 C CA . HIS A 1 114 ? 10.714 -2.579 1.729 1.00 94.06 114 HIS A CA 1
ATOM 932 C C . HIS A 1 114 ? 10.926 -1.065 1.820 1.00 94.06 114 HIS A C 1
ATOM 934 O O . HIS A 1 114 ? 11.638 -0.559 2.688 1.00 94.06 114 HIS A O 1
ATOM 940 N N . LYS A 1 115 ? 10.246 -0.326 0.940 1.00 95.19 115 LYS A N 1
ATOM 941 C CA . LYS A 1 115 ? 10.177 1.137 0.953 1.00 95.19 115 LYS A CA 1
ATOM 942 C C . LYS A 1 115 ? 8.727 1.588 0.813 1.00 95.19 115 LYS A C 1
ATOM 944 O O . LYS A 1 115 ? 8.025 1.185 -0.112 1.00 95.19 115 LYS A O 1
ATOM 949 N N . LYS A 1 116 ? 8.276 2.422 1.752 1.00 94.38 116 LYS A N 1
ATOM 950 C CA . LYS A 1 116 ? 6.892 2.912 1.857 1.00 94.38 116 LYS A CA 1
ATOM 951 C C . LYS A 1 116 ? 6.815 4.352 1.367 1.00 94.38 116 LYS A C 1
ATOM 953 O O . LYS A 1 116 ? 7.622 5.176 1.783 1.00 94.38 116 LYS A O 1
ATOM 958 N N . PHE A 1 117 ? 5.813 4.659 0.549 1.00 95.56 117 PHE A N 1
ATOM 959 C CA . PHE A 1 117 ? 5.562 6.014 0.031 1.00 95.56 117 PHE A CA 1
ATOM 960 C C . PHE A 1 117 ? 4.186 6.563 0.426 1.00 95.56 117 PHE A C 1
ATOM 962 O O . PHE A 1 117 ? 3.739 7.591 -0.079 1.00 95.56 117 PHE A O 1
ATOM 969 N N . HIS A 1 118 ? 3.497 5.874 1.329 1.00 95.12 118 HIS A N 1
ATOM 970 C CA . HIS A 1 118 ? 2.184 6.250 1.839 1.00 95.12 118 HIS A CA 1
ATOM 971 C C . HIS A 1 118 ? 2.282 7.065 3.135 1.00 95.12 118 HIS A C 1
ATOM 973 O O . HIS A 1 118 ? 3.349 7.180 3.738 1.00 95.12 118 HIS A O 1
ATOM 979 N N . LYS A 1 119 ? 1.163 7.678 3.533 1.00 95.25 119 LYS A N 1
ATOM 980 C CA . LYS A 1 119 ? 1.046 8.491 4.750 1.00 95.25 119 LYS A CA 1
ATOM 981 C C . LYS A 1 119 ? 0.134 7.785 5.748 1.00 95.25 119 LYS A C 1
ATOM 983 O O . LYS A 1 119 ? -0.967 7.376 5.386 1.00 95.25 119 LYS A O 1
ATOM 988 N N . THR A 1 120 ? 0.543 7.713 7.009 1.00 95.12 120 THR A N 1
ATOM 989 C CA . THR A 1 120 ? -0.317 7.228 8.098 1.00 95.12 120 THR A CA 1
ATOM 990 C C . THR A 1 120 ? -1.010 8.409 8.768 1.00 95.12 120 THR A C 1
ATOM 992 O O . THR A 1 120 ? -0.355 9.377 9.159 1.00 95.12 120 THR A O 1
ATOM 995 N N . LYS A 1 121 ? -2.337 8.348 8.899 1.00 94.94 121 LYS A N 1
ATOM 996 C CA . LYS A 1 121 ? -3.110 9.316 9.683 1.00 94.94 121 LYS A CA 1
ATOM 997 C C . LYS A 1 121 ? -2.850 9.104 11.173 1.00 94.94 121 LYS A C 1
ATOM 999 O O . LYS A 1 121 ? -2.821 7.970 11.638 1.00 94.94 121 LYS A O 1
ATOM 1004 N N . LYS A 1 122 ? -2.676 10.206 11.909 1.00 92.75 122 LYS A N 1
ATOM 1005 C CA . LYS A 1 122 ? -2.482 10.185 13.369 1.00 92.75 122 LYS A CA 1
ATOM 1006 C C . LYS A 1 122 ? -3.780 9.936 14.135 1.00 92.75 122 LYS A C 1
ATOM 1008 O O . LYS A 1 122 ? -3.746 9.431 15.248 1.00 92.75 122 LYS A O 1
ATOM 1013 N N . GLU A 1 123 ? -4.911 10.293 13.538 1.00 92.75 123 GLU A N 1
ATOM 1014 C CA . GLU A 1 123 ? -6.230 10.010 14.092 1.00 92.75 123 GLU A CA 1
ATOM 1015 C C . GLU A 1 123 ? -6.540 8.520 13.976 1.00 92.75 123 GLU A C 1
ATOM 1017 O O . GLU A 1 123 ? -6.311 7.901 12.927 1.00 92.75 123 GLU A O 1
ATOM 1022 N N . HIS A 1 124 ? -7.075 7.964 15.058 1.00 92.38 124 HIS A N 1
ATOM 1023 C CA . HIS A 1 124 ? -7.561 6.598 15.083 1.00 92.38 124 HIS A CA 1
ATOM 1024 C C . HIS A 1 124 ? -9.075 6.562 14.913 1.00 92.38 124 HIS A C 1
ATOM 1026 O O . HIS A 1 124 ? -9.792 7.510 15.226 1.00 92.38 124 HIS A O 1
ATOM 1032 N N . ILE A 1 125 ? -9.551 5.421 14.444 1.00 93.44 125 ILE A N 1
ATOM 1033 C CA . ILE A 1 125 ? -10.960 5.058 14.445 1.00 93.44 125 ILE A CA 1
ATOM 1034 C C . ILE A 1 125 ? -11.136 3.779 15.256 1.00 93.44 125 ILE A C 1
ATOM 1036 O O . ILE A 1 125 ? -10.231 2.943 15.320 1.00 93.44 125 ILE A O 1
ATOM 1040 N N . LEU A 1 126 ? -12.315 3.623 15.845 1.00 92.88 126 LEU A N 1
ATOM 1041 C CA . LEU A 1 126 ? -12.718 2.403 16.528 1.00 92.88 126 LEU A CA 1
ATOM 1042 C C . LEU A 1 126 ? -13.673 1.628 15.629 1.00 92.88 126 LEU A C 1
ATOM 1044 O O . LEU A 1 126 ? -14.672 2.169 15.156 1.00 92.88 126 LEU A O 1
ATOM 1048 N N . ILE A 1 127 ? -13.360 0.361 15.383 1.00 91.38 127 ILE A N 1
ATOM 1049 C CA . ILE A 1 127 ? -14.217 -0.549 14.629 1.00 91.38 127 ILE A CA 1
ATOM 1050 C C . ILE A 1 127 ? -14.715 -1.632 15.573 1.00 91.38 127 ILE A C 1
ATOM 1052 O O . ILE A 1 127 ? -13.921 -2.357 16.169 1.00 91.38 127 ILE A O 1
ATOM 1056 N N . ARG A 1 128 ? -16.037 -1.774 15.671 1.00 89.94 128 ARG A N 1
ATOM 1057 C CA . ARG A 1 128 ? -16.666 -2.902 16.360 1.00 89.94 128 ARG A CA 1
ATOM 1058 C C . ARG A 1 128 ? -16.603 -4.128 15.451 1.00 89.94 128 ARG A C 1
ATOM 1060 O O . ARG A 1 128 ? -17.089 -4.097 14.319 1.00 89.94 128 ARG A O 1
ATOM 1067 N N . ARG A 1 129 ? -15.951 -5.187 15.917 1.00 85.50 129 ARG A N 1
ATOM 1068 C CA . ARG A 1 129 ? -15.849 -6.482 15.236 1.00 85.50 129 ARG A CA 1
ATOM 1069 C C . ARG A 1 129 ? -16.862 -7.463 15.831 1.00 85.50 129 ARG A C 1
ATOM 1071 O O . ARG A 1 129 ? -17.654 -7.115 16.705 1.00 85.50 129 ARG A O 1
ATOM 1078 N N . LYS A 1 130 ? -16.873 -8.686 15.295 1.00 81.56 130 LYS A N 1
ATOM 1079 C CA . LYS A 1 130 ? -17.669 -9.788 15.852 1.00 81.56 130 LYS A CA 1
ATOM 1080 C C . LYS A 1 130 ? -17.234 -10.046 17.302 1.00 81.56 130 LYS A C 1
ATOM 1082 O O . LYS A 1 130 ? -16.095 -9.745 17.647 1.00 81.56 130 LYS A O 1
ATOM 1087 N N . GLU A 1 131 ? -18.149 -10.577 18.112 1.00 80.88 131 GLU A N 1
ATOM 1088 C CA . GLU A 1 131 ? -17.911 -10.902 19.535 1.00 80.88 131 GLU A CA 1
ATOM 1089 C C . GLU A 1 131 ? -17.645 -9.680 20.427 1.00 80.88 131 GLU A C 1
ATOM 1091 O O . GLU A 1 131 ? -16.978 -9.771 21.449 1.00 80.88 131 GLU A O 1
ATOM 1096 N N . ASP A 1 132 ? -18.176 -8.518 20.042 1.00 75.38 132 ASP A N 1
ATOM 1097 C CA . ASP A 1 132 ? -18.069 -7.269 20.805 1.00 75.38 132 ASP A CA 1
ATOM 1098 C C . ASP A 1 132 ? -16.639 -6.725 20.995 1.00 75.38 132 ASP A C 1
ATOM 1100 O O . ASP A 1 132 ? -16.395 -5.794 21.763 1.00 75.38 132 ASP A O 1
ATOM 1104 N N . ALA A 1 133 ? -15.682 -7.254 20.231 1.00 84.94 133 ALA A N 1
ATOM 1105 C CA . ALA A 1 133 ? -14.311 -6.771 20.224 1.00 84.94 133 ALA A CA 1
ATOM 1106 C C . ALA A 1 133 ? -14.203 -5.399 19.535 1.00 84.94 133 ALA A C 1
ATOM 1108 O O . ALA A 1 133 ? -14.652 -5.210 18.399 1.00 84.94 133 ALA A O 1
ATOM 1109 N N . LEU A 1 134 ? -13.551 -4.446 20.202 1.00 89.62 134 LEU A N 1
ATOM 1110 C CA . LEU A 1 134 ? -13.191 -3.146 19.636 1.00 89.62 134 LEU A CA 1
ATOM 1111 C C . LEU A 1 134 ? -11.776 -3.187 19.061 1.00 89.62 134 LEU A C 1
ATOM 1113 O O . LEU A 1 134 ? -10.827 -3.603 19.721 1.00 89.62 134 LEU A O 1
ATOM 1117 N N . GLU A 1 135 ? -11.630 -2.715 17.828 1.00 91.12 135 GLU A N 1
ATOM 1118 C CA . GLU A 1 135 ? -10.349 -2.617 17.141 1.00 91.12 135 GLU A CA 1
ATOM 1119 C C . GLU A 1 135 ? -9.997 -1.154 16.865 1.00 91.12 135 GLU A C 1
ATOM 1121 O O . GLU A 1 135 ? -10.739 -0.443 16.184 1.00 91.12 135 GLU A O 1
ATOM 1126 N N . VAL A 1 136 ? -8.835 -0.723 17.356 1.00 92.56 136 VAL A N 1
ATOM 1127 C CA . VAL A 1 136 ? -8.253 0.586 17.042 1.00 92.56 136 VAL A CA 1
ATOM 1128 C C . VAL A 1 136 ? -7.533 0.504 15.700 1.00 92.56 136 VAL A C 1
ATOM 1130 O O . VAL A 1 136 ? -6.708 -0.386 15.486 1.00 92.56 136 VAL A O 1
ATOM 1133 N N . GLN A 1 137 ? -7.818 1.439 14.795 1.00 94.75 137 GLN A N 1
ATOM 1134 C CA . GLN A 1 137 ? -7.152 1.515 13.497 1.00 94.75 137 GLN A CA 1
ATOM 1135 C C . GLN A 1 137 ? -6.700 2.934 13.171 1.00 94.75 137 GLN A C 1
ATOM 1137 O O . GLN A 1 137 ? -7.489 3.875 13.179 1.00 94.75 137 GLN A O 1
ATOM 1142 N N . PHE A 1 138 ? -5.444 3.070 12.766 1.00 95.62 138 PHE A N 1
ATOM 1143 C CA . PHE A 1 138 ? -4.887 4.278 12.169 1.00 95.62 138 PHE A CA 1
ATOM 1144 C C . PHE A 1 138 ? -4.817 4.080 10.658 1.00 95.62 138 PHE A C 1
ATOM 1146 O O . PHE A 1 138 ? -4.121 3.187 10.166 1.00 95.62 138 PHE A O 1
ATOM 1153 N N . ARG A 1 139 ? -5.572 4.881 9.901 1.00 95.94 139 ARG A N 1
ATOM 1154 C CA . ARG A 1 139 ? -5.693 4.709 8.446 1.00 95.94 139 ARG A CA 1
ATOM 1155 C C . ARG A 1 139 ? -4.391 5.067 7.734 1.00 95.94 139 ARG A C 1
ATOM 1157 O O . ARG A 1 139 ? -3.801 6.117 7.976 1.00 95.94 139 ARG A O 1
ATOM 1164 N N . ILE A 1 140 ? -4.002 4.235 6.777 1.00 96.69 140 ILE A N 1
ATOM 1165 C CA . ILE A 1 140 ? -2.940 4.522 5.818 1.00 96.69 140 ILE A CA 1
ATOM 1166 C C . ILE A 1 140 ? -3.575 5.004 4.522 1.00 96.69 140 ILE A C 1
ATOM 1168 O O . ILE A 1 140 ? -4.445 4.337 3.955 1.00 96.69 140 ILE A O 1
ATOM 1172 N N . LEU A 1 141 ? -3.109 6.152 4.043 1.00 97.31 141 LEU A N 1
ATOM 1173 C CA . LEU A 1 141 ? -3.591 6.806 2.839 1.00 97.31 141 LEU A CA 1
ATOM 1174 C C . LEU A 1 141 ? -2.507 6.875 1.766 1.00 97.31 141 LEU A C 1
ATOM 1176 O O . LEU A 1 141 ? -1.318 7.053 2.053 1.00 97.31 141 LEU A O 1
ATOM 1180 N N . CYS A 1 142 ? -2.935 6.810 0.509 1.00 97.31 142 CYS A N 1
ATOM 1181 C CA . CYS A 1 142 ? -2.091 7.189 -0.614 1.00 97.31 142 CYS A CA 1
ATOM 1182 C C . CYS A 1 142 ? -1.627 8.645 -0.450 1.00 97.31 142 CYS A C 1
ATOM 1184 O O . CYS A 1 142 ? -2.420 9.525 -0.115 1.00 97.31 142 CYS A O 1
ATOM 1186 N N . LYS A 1 143 ? -0.340 8.905 -0.699 1.00 96.00 143 LYS A N 1
ATOM 1187 C CA . LYS A 1 143 ? 0.260 10.230 -0.509 1.00 96.00 143 LYS A CA 1
ATOM 1188 C C . LYS A 1 143 ? -0.286 11.296 -1.465 1.00 96.00 143 LYS A C 1
ATOM 1190 O O . LYS A 1 143 ? -0.352 12.449 -1.039 1.00 96.00 143 LYS A O 1
ATOM 1195 N N . GLU A 1 144 ? -0.672 10.894 -2.677 1.00 95.62 144 GLU A N 1
ATOM 1196 C CA . GLU A 1 144 ? -1.170 11.786 -3.733 1.00 95.62 144 GLU A CA 1
ATOM 1197 C C . GLU A 1 144 ? -2.689 11.967 -3.671 1.00 95.62 144 GLU A C 1
ATOM 1199 O O . GLU A 1 144 ? -3.168 13.055 -3.387 1.00 95.62 144 GLU A O 1
ATOM 1204 N N . CYS A 1 145 ? -3.471 10.902 -3.883 1.00 95.38 145 CYS A N 1
ATOM 1205 C CA . CYS A 1 145 ? -4.936 11.016 -3.966 1.00 95.38 145 CYS A CA 1
ATOM 1206 C C . CYS A 1 145 ? -5.663 10.890 -2.619 1.00 95.38 145 CYS A C 1
ATOM 1208 O O . CYS A 1 145 ? -6.883 11.008 -2.570 1.00 95.38 145 CYS A O 1
ATOM 1210 N N . GLY A 1 146 ? -4.957 10.574 -1.528 1.00 95.50 146 GLY A N 1
ATOM 1211 C CA . GLY A 1 146 ? -5.564 10.436 -0.201 1.00 95.50 146 GLY A CA 1
ATOM 1212 C C . GLY A 1 146 ? -6.474 9.215 -0.015 1.00 95.50 146 GLY A C 1
ATOM 1213 O O . GLY A 1 146 ? -7.040 9.055 1.065 1.00 95.50 146 GLY A O 1
ATOM 1214 N N . VAL A 1 147 ? -6.609 8.335 -1.016 1.00 96.12 147 VAL A N 1
ATOM 1215 C CA . VAL A 1 147 ? -7.449 7.133 -0.905 1.00 96.12 147 VAL A CA 1
ATOM 1216 C C . VAL A 1 147 ? -6.922 6.205 0.199 1.00 96.12 147 VAL A C 1
ATOM 1218 O O . VAL A 1 147 ? -5.703 6.026 0.313 1.00 96.12 147 VAL A O 1
ATOM 1221 N N . PRO A 1 148 ? -7.795 5.603 1.025 1.00 96.06 148 PRO A N 1
ATOM 1222 C CA . PRO A 1 148 ? -7.367 4.660 2.046 1.00 96.06 148 PRO A CA 1
ATOM 1223 C C . PRO A 1 148 ? -6.887 3.350 1.414 1.00 96.06 148 PRO A C 1
ATOM 1225 O O . PRO A 1 148 ? -7.626 2.682 0.694 1.00 96.06 148 PRO A O 1
ATOM 1228 N N . ILE A 1 149 ? -5.644 2.982 1.723 1.00 97.12 149 ILE A N 1
ATOM 1229 C CA . ILE A 1 149 ? -4.966 1.782 1.209 1.00 97.12 149 ILE A CA 1
ATOM 1230 C C . ILE A 1 149 ? -4.664 0.755 2.309 1.00 97.12 149 ILE A C 1
ATOM 1232 O O . ILE A 1 149 ? -4.188 -0.343 2.033 1.00 97.12 149 ILE A O 1
ATOM 1236 N N . GLY A 1 150 ? -4.902 1.082 3.572 1.00 96.69 150 GLY A N 1
ATOM 1237 C CA . GLY A 1 150 ? -4.705 0.133 4.659 1.00 96.69 150 GLY A CA 1
ATOM 1238 C C . GLY A 1 150 ? -4.845 0.780 6.020 1.00 96.69 150 GLY A C 1
ATOM 1239 O O . GLY A 1 150 ? -5.396 1.879 6.147 1.00 96.69 150 GLY A O 1
ATOM 1240 N N . TYR A 1 151 ? -4.327 0.102 7.034 1.00 95.88 151 TYR A N 1
ATOM 1241 C CA . TYR A 1 151 ? -4.271 0.590 8.401 1.00 95.88 151 TYR A CA 1
ATOM 1242 C C . TYR A 1 151 ? -3.170 -0.094 9.219 1.00 95.88 151 TYR A C 1
ATOM 1244 O O . TYR A 1 151 ? -2.583 -1.102 8.819 1.00 95.88 151 TYR A O 1
ATOM 1252 N N . VAL A 1 152 ? -2.905 0.482 10.387 1.00 95.25 152 VAL A N 1
ATOM 1253 C CA . VAL A 1 152 ? -2.089 -0.090 11.463 1.00 95.25 152 VAL A CA 1
ATOM 1254 C C . VAL A 1 152 ? -2.848 -0.004 12.782 1.00 95.25 152 VAL A C 1
ATOM 1256 O O . VAL A 1 152 ? -3.695 0.871 12.945 1.00 95.25 152 VAL A O 1
ATOM 1259 N N . ASN A 1 153 ? -2.548 -0.899 13.721 1.00 92.00 153 ASN A N 1
ATOM 1260 C CA . ASN A 1 153 ? -3.238 -0.955 15.015 1.00 92.00 153 ASN A CA 1
ATOM 1261 C C . ASN A 1 153 ? -2.596 -0.037 16.061 1.00 92.00 153 ASN A C 1
ATOM 1263 O O . ASN A 1 153 ? -3.277 0.429 16.966 1.00 92.00 153 ASN A O 1
ATOM 1267 N N . SER A 1 154 ? -1.302 0.254 15.912 1.00 90.12 154 SER A N 1
ATOM 1268 C CA . SER A 1 154 ? -0.593 1.275 16.682 1.00 90.12 154 SER A CA 1
ATOM 1269 C C . SER A 1 154 ? 0.344 2.075 15.773 1.00 90.12 154 SER A C 1
ATOM 1271 O O . SER A 1 154 ? 0.813 1.564 14.746 1.00 90.12 154 SER A O 1
ATOM 1273 N N . LEU A 1 155 ? 0.594 3.330 16.157 1.00 89.25 155 LEU A N 1
ATOM 1274 C CA . LEU A 1 155 ? 1.622 4.201 15.580 1.00 89.25 155 LEU A CA 1
ATOM 1275 C C . LEU A 1 155 ? 3.020 3.916 16.146 1.00 89.25 155 LEU A C 1
ATOM 1277 O O . LEU A 1 155 ? 4.000 4.434 15.609 1.00 89.25 155 LEU A O 1
ATOM 1281 N N . ASP A 1 156 ? 3.114 3.106 17.201 1.00 84.81 156 ASP A N 1
ATOM 1282 C CA . ASP A 1 156 ? 4.385 2.737 17.812 1.00 84.81 156 ASP A CA 1
ATOM 1283 C C . ASP A 1 156 ? 5.271 1.992 16.813 1.00 84.81 156 ASP A C 1
ATOM 1285 O O . ASP A 1 156 ? 4.804 1.178 16.006 1.00 84.81 156 ASP A O 1
ATOM 1289 N N . GLN A 1 157 ? 6.582 2.216 16.907 1.00 72.75 157 GLN A N 1
ATOM 1290 C CA . GLN A 1 157 ? 7.556 1.489 16.086 1.00 72.75 157 GLN A CA 1
ATOM 1291 C C . GLN A 1 157 ? 7.600 -0.011 16.415 1.00 72.75 157 GLN A C 1
ATOM 1293 O O . GLN A 1 157 ? 8.111 -0.817 15.631 1.00 72.75 157 GLN A O 1
ATOM 1298 N N . ASP A 1 158 ? 7.018 -0.401 17.549 1.00 75.75 158 ASP A N 1
ATOM 1299 C CA . ASP A 1 158 ? 6.902 -1.790 17.965 1.00 75.75 158 ASP A CA 1
ATOM 1300 C C . ASP A 1 158 ? 5.855 -2.578 17.197 1.00 75.75 158 ASP A C 1
ATOM 1302 O O . ASP A 1 158 ? 5.982 -3.803 17.109 1.00 75.75 158 ASP A O 1
ATOM 1306 N N . ASN A 1 159 ? 4.912 -1.899 16.538 1.00 79.19 159 ASN A N 1
ATOM 1307 C CA . ASN A 1 159 ? 3.938 -2.568 15.699 1.00 79.19 159 ASN A CA 1
ATOM 1308 C C . ASN A 1 159 ? 4.663 -3.456 14.672 1.00 79.19 159 ASN A C 1
ATOM 1310 O O . ASN A 1 159 ? 5.621 -3.031 14.034 1.00 79.19 159 ASN A O 1
ATOM 1314 N N . ALA A 1 160 ? 4.270 -4.722 14.563 1.00 83.75 160 ALA A N 1
ATOM 1315 C CA . ALA A 1 160 ? 4.962 -5.692 13.715 1.00 83.75 160 ALA A CA 1
ATOM 1316 C C . ALA A 1 160 ? 4.381 -5.749 12.295 1.00 83.75 160 ALA A C 1
ATOM 1318 O O . ALA A 1 160 ? 5.062 -6.187 11.362 1.00 83.75 160 ALA A O 1
ATOM 1319 N N . PHE A 1 161 ? 3.132 -5.301 12.126 1.00 93.38 161 PHE A N 1
ATOM 1320 C CA . PHE A 1 161 ? 2.350 -5.548 10.921 1.00 93.38 161 PHE A CA 1
ATOM 1321 C C . PHE A 1 161 ? 1.674 -4.284 10.396 1.00 93.38 161 PHE A C 1
ATOM 1323 O O . PHE A 1 161 ? 1.193 -3.434 11.147 1.00 93.38 161 PHE A O 1
ATOM 1330 N N . ILE A 1 162 ? 1.610 -4.202 9.072 1.00 95.12 162 ILE A N 1
ATOM 1331 C CA . ILE A 1 162 ? 0.748 -3.276 8.344 1.00 95.12 162 ILE A CA 1
ATOM 1332 C C . ILE A 1 162 ? -0.335 -4.102 7.661 1.00 95.12 162 ILE A C 1
ATOM 1334 O O . ILE A 1 162 ? -0.035 -5.132 7.064 1.00 95.12 162 ILE A O 1
ATOM 1338 N N . TYR A 1 163 ? -1.580 -3.644 7.722 1.00 96.31 163 TYR A N 1
ATOM 1339 C CA . TYR A 1 163 ? -2.705 -4.315 7.082 1.00 96.31 163 TYR A CA 1
ATOM 1340 C C . TYR A 1 163 ? -3.117 -3.523 5.846 1.00 96.31 163 TYR A C 1
ATOM 1342 O O . TYR A 1 163 ? -3.693 -2.440 5.953 1.00 96.31 163 TYR A O 1
ATOM 1350 N N . TYR A 1 164 ? -2.798 -4.036 4.660 1.00 97.25 164 TYR A N 1
ATOM 1351 C CA . TYR A 1 164 ? -3.210 -3.424 3.396 1.00 97.25 164 TYR A CA 1
ATOM 1352 C C . TYR A 1 164 ? -4.525 -4.023 2.915 1.00 97.25 164 TYR A C 1
ATOM 1354 O O . TYR A 1 164 ? -4.709 -5.234 2.989 1.00 97.25 164 TYR A O 1
ATOM 1362 N N . TYR A 1 165 ? -5.440 -3.216 2.382 1.00 96.50 165 TYR A N 1
ATOM 1363 C CA . TYR A 1 165 ? -6.652 -3.783 1.786 1.00 96.50 165 TYR A CA 1
ATOM 1364 C C . TYR A 1 165 ? -6.334 -4.601 0.534 1.00 96.50 165 TYR A C 1
ATOM 1366 O O . TYR A 1 165 ? -5.349 -4.366 -0.168 1.00 96.50 165 TYR A O 1
ATOM 1374 N N . SER A 1 166 ? -7.220 -5.544 0.220 1.00 94.06 166 SER A N 1
ATOM 1375 C CA . SER A 1 166 ? -7.098 -6.416 -0.951 1.00 94.06 166 SER A CA 1
ATOM 1376 C C . SER A 1 166 ? -7.008 -5.649 -2.275 1.00 94.06 166 SER A C 1
ATOM 1378 O O . SER A 1 166 ? -6.348 -6.110 -3.201 1.00 94.06 166 SER A O 1
ATOM 1380 N N . TYR A 1 167 ? -7.645 -4.480 -2.353 1.00 93.19 167 TYR A N 1
ATOM 1381 C CA . TYR A 1 167 ? -7.705 -3.642 -3.547 1.00 93.19 167 TYR A CA 1
ATOM 1382 C C . TYR A 1 167 ? -6.635 -2.549 -3.590 1.00 93.19 167 TYR A C 1
ATOM 1384 O O . TYR A 1 167 ? -6.639 -1.755 -4.519 1.00 93.19 167 TYR A O 1
ATOM 1392 N N . SER A 1 168 ? -5.751 -2.443 -2.597 1.00 94.81 168 SER A N 1
ATOM 1393 C CA . SER A 1 168 ? -4.899 -1.258 -2.429 1.00 94.81 168 SER A CA 1
ATOM 1394 C C . SER A 1 168 ? -3.901 -1.028 -3.554 1.00 94.81 168 SER A C 1
ATOM 1396 O O . SER A 1 168 ? -3.576 0.124 -3.865 1.00 94.81 168 SER A O 1
ATOM 1398 N N . PHE A 1 169 ? -3.414 -2.114 -4.155 1.00 95.56 169 PHE A N 1
ATOM 1399 C CA . PHE A 1 169 ? -2.259 -2.083 -5.036 1.00 95.56 169 PHE A CA 1
ATOM 1400 C C . PHE A 1 169 ? -2.490 -2.751 -6.387 1.00 95.56 169 PHE A C 1
ATOM 1402 O O . PHE A 1 169 ? -3.203 -3.743 -6.506 1.00 95.56 169 PHE A O 1
ATOM 1409 N N . VAL A 1 170 ? -1.788 -2.235 -7.395 1.00 95.56 170 VAL A N 1
ATOM 1410 C CA . VAL A 1 170 ? -1.648 -2.827 -8.728 1.00 95.56 170 VAL A CA 1
ATOM 1411 C C . VAL A 1 170 ? -0.169 -2.897 -9.123 1.00 95.56 170 VAL A C 1
ATOM 1413 O O . VAL A 1 170 ? 0.625 -2.043 -8.732 1.00 95.56 170 VAL A O 1
ATOM 1416 N N . ARG A 1 171 ? 0.215 -3.913 -9.910 1.00 94.12 171 ARG A N 1
ATOM 1417 C CA . ARG A 1 171 ? 1.618 -4.154 -10.329 1.00 94.12 171 ARG A CA 1
ATOM 1418 C C . ARG A 1 171 ? 2.094 -3.248 -11.469 1.00 94.12 171 ARG A C 1
ATOM 1420 O O . ARG A 1 171 ? 3.289 -3.108 -11.681 1.00 94.12 171 ARG A O 1
ATOM 1427 N N . SER A 1 172 ? 1.165 -2.643 -12.207 1.00 93.31 172 SER A N 1
ATOM 1428 C CA . SER A 1 172 ? 1.458 -1.690 -13.281 1.00 93.31 172 SER A CA 1
ATOM 1429 C C . SER A 1 172 ? 0.661 -0.417 -13.059 1.00 93.31 172 SER A C 1
ATOM 1431 O O . SER A 1 172 ? -0.529 -0.492 -12.746 1.00 93.31 172 SER A O 1
ATOM 1433 N N . GLN A 1 173 ? 1.295 0.732 -13.281 1.00 93.38 173 GLN A N 1
ATOM 1434 C CA . GLN A 1 173 ? 0.660 2.041 -13.172 1.00 93.38 173 GLN A CA 1
ATOM 1435 C C . GLN A 1 173 ? -0.564 2.156 -14.089 1.00 93.38 173 GLN A C 1
ATOM 1437 O O . GLN A 1 173 ? -1.6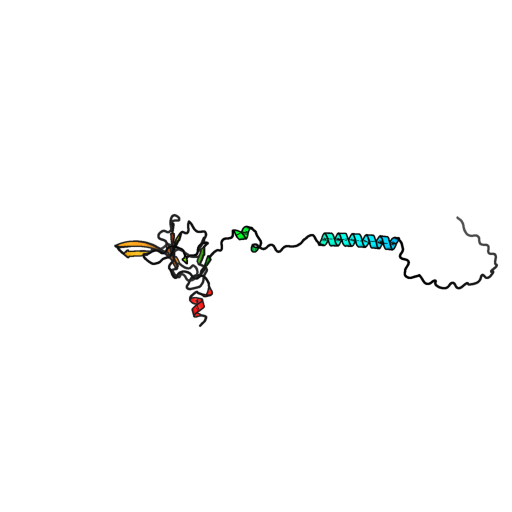15 2.598 -13.638 1.00 93.38 173 GLN A O 1
ATOM 1442 N N . THR A 1 174 ? -0.477 1.651 -15.324 1.00 91.75 174 THR A N 1
ATOM 1443 C CA . THR A 1 174 ? -1.568 1.688 -16.319 1.00 91.75 174 THR A CA 1
ATOM 1444 C C . THR A 1 174 ? -2.803 0.882 -15.922 1.00 91.75 174 THR A C 1
ATOM 1446 O O . THR A 1 174 ? -3.877 1.078 -16.478 1.00 91.75 174 THR A O 1
ATOM 1449 N N . LYS A 1 175 ? -2.680 -0.030 -14.948 1.00 91.38 175 LYS A N 1
ATOM 1450 C CA . LYS A 1 175 ? -3.809 -0.826 -14.447 1.00 91.38 175 LYS A CA 1
ATOM 1451 C C . LYS A 1 175 ? -4.621 -0.102 -13.368 1.00 91.38 175 LYS A C 1
ATOM 1453 O O . LYS A 1 175 ? -5.615 -0.676 -12.912 1.00 91.38 175 LYS A O 1
ATOM 1458 N N . SER A 1 176 ? -4.215 1.096 -12.939 1.00 93.06 176 SER A N 1
ATOM 1459 C CA . SER A 1 176 ? -5.010 1.892 -12.003 1.00 93.06 176 SER A CA 1
ATOM 1460 C C . SER A 1 176 ? -6.321 2.348 -12.655 1.00 93.06 176 SER A C 1
ATOM 1462 O O . SER A 1 176 ? -6.425 2.432 -13.880 1.00 93.06 176 SER A O 1
ATOM 1464 N N . ARG A 1 177 ? -7.346 2.609 -11.839 1.00 91.50 177 ARG A N 1
ATOM 1465 C CA . ARG A 1 177 ? -8.670 3.021 -12.324 1.00 91.50 177 ARG A CA 1
ATOM 1466 C C . ARG A 1 177 ? -8.599 4.301 -13.148 1.00 91.50 177 ARG A C 1
ATOM 1468 O O . ARG A 1 177 ? -9.146 4.327 -14.238 1.00 91.50 177 ARG A O 1
ATOM 1475 N N . LEU A 1 178 ? -7.831 5.290 -12.689 1.00 88.81 178 LEU A N 1
ATOM 1476 C CA . LEU A 1 178 ? -7.710 6.576 -13.373 1.00 88.81 178 LEU A CA 1
ATOM 1477 C C . LEU A 1 178 ? -7.232 6.425 -14.825 1.00 88.81 178 LEU A C 1
ATOM 1479 O O . LEU A 1 178 ? -7.766 7.088 -15.703 1.00 88.81 178 LEU A O 1
ATOM 1483 N N . PHE A 1 179 ? -6.277 5.533 -15.107 1.00 85.38 179 PHE A N 1
ATOM 1484 C CA . PHE A 1 179 ? -5.810 5.319 -16.485 1.00 85.38 179 PHE A CA 1
ATOM 1485 C C . PHE A 1 179 ? -6.754 4.451 -17.323 1.00 85.38 179 PHE A C 1
ATOM 1487 O O . PHE A 1 179 ? -6.801 4.614 -18.542 1.00 85.38 179 PHE A O 1
ATOM 1494 N N . LYS A 1 180 ? -7.519 3.549 -16.695 1.00 82.12 180 LYS A N 1
ATOM 1495 C CA . LYS A 1 180 ? -8.543 2.761 -17.397 1.00 82.12 180 LYS A CA 1
ATOM 1496 C C . LYS A 1 180 ? -9.681 3.639 -17.900 1.00 82.12 180 LYS A C 1
ATOM 1498 O O . LYS A 1 180 ? -10.104 3.459 -19.032 1.00 82.12 180 LYS A O 1
ATOM 1503 N N . ASP A 1 181 ? -10.112 4.596 -17.085 1.00 77.19 181 ASP A N 1
ATOM 1504 C CA . ASP A 1 181 ? -11.242 5.471 -17.408 1.00 77.19 181 ASP A CA 1
ATOM 1505 C C . ASP A 1 181 ? -10.900 6.483 -18.521 1.00 77.19 181 ASP A C 1
ATOM 1507 O O . ASP A 1 181 ? -11.790 6.938 -19.225 1.00 77.19 181 ASP A O 1
ATOM 1511 N N . ILE A 1 182 ? -9.615 6.807 -18.716 1.00 75.25 182 ILE A N 1
ATOM 1512 C CA . ILE A 1 182 ? -9.129 7.695 -19.794 1.00 75.25 182 ILE A CA 1
ATOM 1513 C C . ILE A 1 182 ? -8.964 6.950 -21.131 1.00 75.25 182 ILE A C 1
ATOM 1515 O O . ILE A 1 182 ? -8.905 7.573 -22.185 1.00 75.25 182 ILE A O 1
ATOM 1519 N N . SER A 1 183 ? -8.850 5.620 -21.099 1.00 62.69 183 SER A N 1
ATOM 1520 C CA . SER A 1 183 ? -8.569 4.802 -22.290 1.00 62.69 183 SER A CA 1
ATOM 1521 C C . SER A 1 183 ? -9.837 4.312 -23.014 1.00 62.69 183 SER A C 1
ATOM 1523 O O . SER A 1 183 ? -9.739 3.405 -23.842 1.00 62.69 183 SER A O 1
ATOM 1525 N N . LEU A 1 184 ? -11.005 4.869 -22.676 1.00 51.12 184 LEU A N 1
ATOM 1526 C CA . LEU A 1 184 ? -12.320 4.602 -23.274 1.00 51.12 184 LEU A CA 1
ATOM 1527 C C . LEU A 1 184 ? -12.811 5.841 -24.026 1.00 51.12 184 LEU A C 1
ATOM 1529 O O . LEU A 1 184 ? -13.399 5.647 -25.111 1.00 51.12 184 LEU A O 1
#

Radius of gyration: 46.42 Å; chains: 1; bounding box: 118×61×98 Å